Protein AF-A1TX64-F1 (afdb_monomer)

Organism: Marinobacter nauticus (strain ATCC 700491 / DSM 11845 / VT8) (NCBI:txid351348)

Structure (mmCIF, N/CA/C/O backbone):
data_AF-A1TX64-F1
#
_entry.id   AF-A1TX64-F1
#
loop_
_atom_site.group_PDB
_atom_site.id
_atom_site.type_symbol
_atom_site.label_atom_id
_atom_site.label_alt_id
_atom_site.labe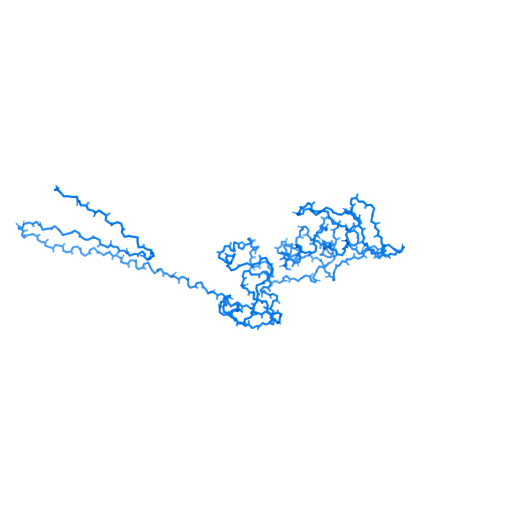l_comp_id
_atom_site.label_asym_id
_atom_site.label_entity_id
_atom_site.label_seq_id
_atom_site.pdbx_PDB_ins_code
_atom_site.Cartn_x
_atom_site.Cartn_y
_atom_site.Cartn_z
_atom_site.occupancy
_atom_site.B_iso_or_equiv
_atom_site.auth_seq_id
_atom_site.auth_comp_id
_atom_site.auth_asym_id
_atom_site.auth_atom_id
_atom_site.pdbx_PDB_model_num
ATOM 1 N N . MET A 1 1 ? -62.484 4.804 -53.344 1.00 35.59 1 MET A N 1
ATOM 2 C CA . MET A 1 1 ? -61.958 4.565 -54.694 1.00 35.59 1 MET A CA 1
ATOM 3 C C . MET A 1 1 ? -60.598 5.234 -54.820 1.00 35.59 1 MET A C 1
ATOM 5 O O . MET A 1 1 ? -60.540 6.391 -55.196 1.00 35.59 1 MET A O 1
ATOM 9 N N . ASP A 1 2 ? -59.461 4.670 -54.448 1.00 41.44 2 ASP A N 1
ATOM 10 C CA . ASP A 1 2 ? -59.107 3.552 -53.577 1.00 41.44 2 ASP A CA 1
ATOM 11 C C . ASP A 1 2 ? -57.721 3.899 -53.022 1.00 41.44 2 ASP A C 1
ATOM 13 O O . ASP A 1 2 ? -56.903 4.511 -53.712 1.00 41.44 2 ASP A O 1
ATOM 17 N N . GLY A 1 3 ? -57.512 3.617 -51.737 1.00 38.75 3 GLY A N 1
ATOM 18 C CA . GLY A 1 3 ? -56.278 3.938 -51.029 1.00 38.75 3 GLY A CA 1
ATOM 19 C C . GLY A 1 3 ? -55.150 2.996 -51.433 1.00 38.75 3 GLY A C 1
ATOM 20 O O . GLY A 1 3 ? -55.352 1.787 -51.511 1.00 38.75 3 GLY A O 1
ATOM 21 N N . TYR A 1 4 ? -53.957 3.546 -51.646 1.00 36.72 4 TYR A N 1
ATOM 22 C CA . TYR A 1 4 ? -52.743 2.759 -51.838 1.00 36.72 4 TYR A CA 1
ATOM 23 C C . TYR A 1 4 ? -51.938 2.747 -50.533 1.00 36.72 4 TYR A C 1
ATOM 25 O O . TYR A 1 4 ? -51.502 3.780 -50.027 1.00 36.72 4 TYR A O 1
ATOM 33 N N . GLU A 1 5 ? -51.810 1.550 -49.969 1.00 38.22 5 GLU A N 1
ATOM 34 C CA . GLU A 1 5 ? -51.170 1.223 -48.697 1.00 38.22 5 GLU A CA 1
ATOM 35 C C . GLU A 1 5 ? -49.643 1.122 -48.873 1.00 38.22 5 GLU A C 1
ATOM 37 O O . GLU A 1 5 ? -49.145 0.272 -49.610 1.00 38.22 5 GLU A O 1
ATOM 42 N N . LEU A 1 6 ? -48.875 1.972 -48.183 1.00 40.97 6 LEU A N 1
ATOM 43 C CA . LEU A 1 6 ? -47.417 1.841 -48.094 1.00 40.97 6 LEU A CA 1
ATOM 44 C C . LEU A 1 6 ? -47.058 0.941 -46.902 1.00 40.97 6 LEU A C 1
ATOM 46 O O . LEU A 1 6 ? -47.004 1.398 -45.759 1.00 40.97 6 LEU A O 1
ATOM 50 N N . ARG A 1 7 ? -46.770 -0.341 -47.153 1.00 40.84 7 ARG A N 1
ATOM 51 C CA . ARG A 1 7 ? -46.150 -1.223 -46.149 1.00 40.84 7 ARG A CA 1
ATOM 52 C C . ARG A 1 7 ? -44.661 -0.901 -46.005 1.00 40.84 7 ARG A C 1
ATOM 54 O O . ARG A 1 7 ? -43.881 -1.142 -46.922 1.00 40.84 7 ARG A O 1
ATOM 61 N N . LYS A 1 8 ? -44.239 -0.447 -44.820 1.00 37.91 8 LYS A N 1
ATOM 62 C CA . LYS A 1 8 ? -42.830 -0.517 -44.398 1.00 37.91 8 LYS A CA 1
ATOM 63 C C . LYS A 1 8 ? -42.498 -1.961 -44.030 1.00 37.91 8 LYS A C 1
ATOM 65 O O . LYS A 1 8 ? -43.033 -2.481 -43.053 1.00 37.91 8 LYS A O 1
ATOM 70 N N . ARG A 1 9 ? -41.589 -2.594 -44.773 1.00 39.97 9 ARG A N 1
ATOM 71 C CA . ARG A 1 9 ? -40.904 -3.804 -44.308 1.00 39.97 9 ARG A CA 1
ATOM 72 C C . ARG A 1 9 ? -39.646 -3.368 -43.560 1.00 39.97 9 ARG A C 1
ATOM 74 O O . ARG A 1 9 ? -38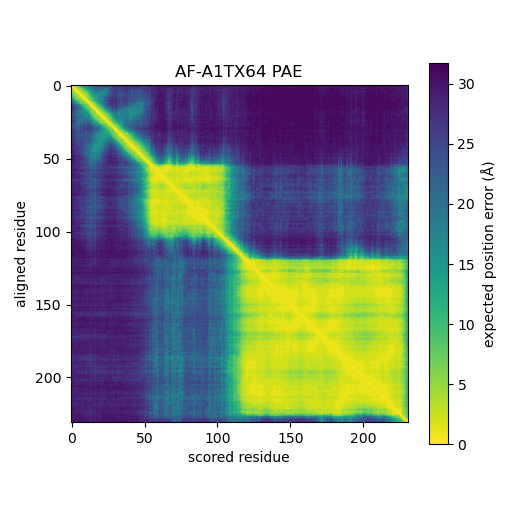.777 -2.713 -44.122 1.00 39.97 9 ARG A O 1
ATOM 81 N N . SER A 1 10 ? -39.619 -3.669 -42.268 1.00 39.03 10 SER A N 1
ATOM 82 C CA . SER A 1 10 ? -38.421 -3.625 -41.435 1.00 39.03 10 SER A CA 1
ATOM 83 C C . SER A 1 10 ? -37.529 -4.786 -41.855 1.00 39.03 10 SER A C 1
ATOM 85 O O . SER A 1 10 ? -37.902 -5.933 -41.621 1.00 39.03 10 SER A O 1
ATOM 87 N N . GLU A 1 11 ? -36.378 -4.507 -42.460 1.00 43.53 11 GLU A N 1
ATOM 88 C CA . GLU A 1 11 ? -35.336 -5.513 -42.657 1.00 43.53 11 GLU A CA 1
ATOM 89 C C . GLU A 1 11 ? -34.107 -5.128 -41.841 1.00 43.53 11 GLU A C 1
ATOM 91 O O . GLU A 1 11 ? -33.419 -4.135 -42.076 1.00 43.53 11 GLU A O 1
ATOM 96 N N . SER A 1 12 ? -33.930 -5.917 -40.789 1.00 43.84 12 SER A N 1
ATOM 97 C CA . SER A 1 12 ? -32.795 -5.952 -39.894 1.00 43.84 12 SER A CA 1
ATOM 98 C C . SER A 1 12 ? -31.617 -6.598 -40.620 1.00 43.84 12 SER A C 1
ATOM 100 O O . SER A 1 12 ? -31.716 -7.750 -41.028 1.00 43.84 12 SER A O 1
ATOM 102 N N . GLY A 1 13 ? -30.490 -5.893 -40.689 1.00 45.06 13 GLY A N 1
ATOM 103 C CA . GLY A 1 13 ? -29.185 -6.486 -40.982 1.00 45.06 13 GLY A CA 1
ATOM 104 C C . GLY A 1 13 ? -28.883 -6.745 -42.463 1.00 45.06 13 GLY A C 1
ATOM 105 O O . GLY A 1 13 ? -29.720 -7.196 -43.227 1.00 45.06 13 GLY A O 1
ATOM 106 N N . ALA A 1 14 ? -27.619 -6.503 -42.813 1.00 39.56 14 ALA A N 1
ATOM 107 C CA . ALA A 1 14 ? -26.991 -6.648 -44.129 1.00 39.56 14 ALA A CA 1
ATOM 108 C C . ALA A 1 14 ? -27.313 -5.538 -45.150 1.00 39.56 14 ALA A C 1
ATOM 110 O O . ALA A 1 14 ? -28.351 -5.485 -45.801 1.00 39.56 14 ALA A O 1
ATOM 111 N N . LEU A 1 15 ? -26.330 -4.650 -45.302 1.00 42.84 15 LEU A N 1
ATOM 112 C CA . LEU A 1 15 ? -26.251 -3.598 -46.307 1.00 42.84 15 LEU A CA 1
ATOM 113 C C . LEU A 1 15 ? -26.165 -4.237 -47.713 1.00 42.84 15 LEU A C 1
ATOM 115 O O . LEU A 1 15 ? -25.083 -4.606 -48.166 1.00 42.84 15 LEU A O 1
ATOM 119 N N . LEU A 1 16 ? -27.297 -4.407 -48.400 1.00 42.44 16 LEU A N 1
ATOM 120 C CA . LEU A 1 16 ? -27.327 -4.767 -49.821 1.00 42.44 16 LEU A CA 1
ATOM 121 C C . LEU A 1 16 ? -27.127 -3.499 -50.663 1.00 42.44 16 LEU A C 1
ATOM 123 O O . LEU A 1 16 ? -27.920 -2.560 -50.609 1.00 42.44 16 LEU A O 1
ATOM 127 N N . CYS A 1 17 ? -26.044 -3.470 -51.439 1.00 41.62 17 CYS A N 1
ATOM 128 C CA . CYS A 1 17 ? -25.770 -2.433 -52.426 1.00 41.62 17 CYS A CA 1
ATOM 129 C C . CYS A 1 17 ? -26.752 -2.603 -53.598 1.00 41.62 17 CYS A C 1
ATOM 131 O O . CYS A 1 17 ? -26.564 -3.465 -54.453 1.00 41.62 17 CYS A O 1
ATOM 133 N N . LEU A 1 18 ? -27.840 -1.833 -53.606 1.00 47.84 18 LEU A N 1
ATOM 134 C CA . LEU A 1 18 ? -28.782 -1.787 -54.724 1.00 47.84 18 LEU A CA 1
ATOM 135 C C . LEU A 1 18 ? -28.200 -0.893 -55.828 1.00 47.84 18 LEU A C 1
ATOM 137 O O . LEU A 1 18 ? -28.175 0.329 -55.689 1.00 47.84 18 LEU A O 1
ATOM 141 N N . THR A 1 19 ? -27.737 -1.483 -56.930 1.00 42.38 19 THR A N 1
ATOM 142 C CA . THR A 1 19 ? -27.455 -0.740 -58.164 1.00 42.38 19 THR A CA 1
ATOM 143 C C . THR A 1 19 ? -28.748 -0.547 -58.951 1.00 42.38 19 THR A C 1
ATOM 145 O O . THR A 1 19 ? -29.283 -1.469 -59.563 1.00 42.38 19 THR A O 1
ATOM 148 N N . THR A 1 20 ? -29.264 0.678 -58.940 1.00 46.69 20 THR A N 1
ATOM 149 C CA . THR A 1 20 ? -30.353 1.107 -59.825 1.00 46.69 20 THR A CA 1
ATOM 150 C C . THR A 1 20 ? -29.763 1.471 -61.190 1.00 46.69 20 THR A C 1
ATOM 152 O O . THR A 1 20 ? -28.908 2.351 -61.262 1.00 46.69 20 THR A O 1
ATOM 155 N N . TYR A 1 21 ? -30.222 0.846 -62.277 1.00 46.25 21 TYR A N 1
ATOM 156 C CA . TYR A 1 21 ? -29.879 1.251 -63.647 1.00 46.25 21 TYR A CA 1
ATOM 157 C C . TYR A 1 21 ? -31.095 1.901 -64.315 1.00 46.25 21 TYR A C 1
ATOM 159 O O . TYR A 1 21 ? -32.203 1.375 -64.230 1.00 46.25 21 TYR A O 1
ATOM 167 N N . TYR A 1 22 ? -30.884 3.031 -64.992 1.00 42.69 22 TYR A N 1
ATOM 168 C CA . TYR A 1 22 ? -31.863 3.635 -65.899 1.00 42.69 22 TYR A CA 1
ATOM 169 C C . TYR A 1 22 ? -31.500 3.267 -67.341 1.00 42.69 22 TYR A C 1
ATOM 171 O O . TYR A 1 22 ? -30.359 3.459 -67.759 1.00 42.69 22 TYR A O 1
ATOM 179 N N . VAL A 1 23 ? -32.472 2.762 -68.102 1.00 41.47 23 VAL A N 1
ATOM 180 C CA . VAL A 1 23 ? -32.375 2.579 -69.557 1.00 41.47 23 VAL A CA 1
ATOM 181 C C . VAL A 1 23 ? -33.121 3.737 -70.213 1.00 41.47 23 VAL A C 1
ATOM 183 O O . VAL A 1 23 ? -34.292 3.957 -69.912 1.00 41.47 23 VAL A O 1
ATOM 186 N N . ALA A 1 24 ? -32.453 4.478 -71.095 1.00 38.78 24 ALA A N 1
ATOM 187 C CA . ALA A 1 24 ? -33.095 5.455 -71.967 1.00 38.78 24 ALA A CA 1
ATOM 188 C C . ALA A 1 24 ? -32.880 5.030 -73.425 1.00 38.78 24 ALA A C 1
ATOM 190 O O . ALA A 1 24 ? -31.753 5.038 -73.917 1.00 38.78 24 ALA A O 1
ATOM 191 N N . GLU A 1 25 ? -33.961 4.653 -74.109 1.00 43.56 25 GLU A N 1
ATOM 192 C CA . GLU A 1 25 ? -33.993 4.520 -75.566 1.00 43.56 25 GLU A CA 1
ATOM 193 C C . GLU A 1 25 ? -34.264 5.892 -76.187 1.00 43.56 25 GLU A C 1
ATOM 195 O O . GLU A 1 25 ? -35.250 6.544 -75.842 1.00 43.56 25 GLU A O 1
ATOM 200 N N . LEU A 1 26 ? -33.423 6.323 -77.132 1.00 39.91 26 LEU A N 1
ATOM 201 C CA . LEU A 1 26 ? -33.758 7.419 -78.037 1.00 39.91 26 LEU A CA 1
ATOM 202 C C . LEU A 1 26 ? -33.437 7.050 -79.488 1.00 39.91 26 LEU A C 1
ATOM 204 O O . LEU A 1 26 ? -32.361 6.564 -79.829 1.00 39.91 26 LEU A O 1
ATOM 208 N N . ASN A 1 27 ? -34.450 7.291 -80.312 1.00 45.44 27 ASN A N 1
ATOM 209 C CA . ASN A 1 27 ? -34.613 6.926 -81.709 1.00 45.44 27 ASN A CA 1
ATOM 210 C C . ASN A 1 27 ? -33.461 7.343 -82.638 1.00 45.44 27 ASN A C 1
ATOM 212 O O . ASN A 1 27 ? -33.167 8.524 -82.801 1.00 45.44 27 ASN A O 1
ATOM 216 N N . GLY A 1 28 ? -32.933 6.352 -83.359 1.00 52.34 28 GLY A N 1
ATOM 217 C CA . GLY A 1 28 ? -32.703 6.427 -84.803 1.00 52.34 28 GLY A CA 1
ATOM 218 C C . GLY A 1 28 ? -31.826 7.557 -85.345 1.00 52.34 28 GLY A C 1
ATOM 219 O O . GLY A 1 28 ? -32.331 8.452 -86.010 1.00 52.34 28 GLY A O 1
ATOM 220 N N . SER A 1 29 ? -30.502 7.442 -85.215 1.00 41.34 29 SER A N 1
ATOM 221 C CA . SER A 1 29 ? -29.576 7.818 -86.297 1.00 41.34 29 SER A CA 1
ATOM 222 C C . SER A 1 29 ? -28.171 7.287 -86.009 1.00 41.34 29 SER A C 1
ATOM 224 O O . SER A 1 29 ? -27.543 7.657 -85.019 1.00 41.34 29 SER A O 1
ATOM 226 N N . MET A 1 30 ? -27.684 6.396 -86.874 1.00 52.22 30 MET A N 1
ATOM 227 C CA . MET A 1 30 ? -26.350 5.795 -86.805 1.00 52.22 30 MET A CA 1
ATOM 228 C C . MET A 1 30 ? -25.261 6.857 -86.923 1.00 52.22 30 MET A C 1
ATOM 230 O O . MET A 1 30 ? -24.962 7.304 -88.029 1.00 52.22 30 MET A O 1
ATOM 234 N N . LYS A 1 31 ? -24.608 7.203 -85.813 1.00 45.62 31 LYS A N 1
ATOM 235 C CA . LYS A 1 31 ? -23.275 7.813 -85.834 1.00 45.62 31 LYS A CA 1
ATOM 236 C C . LYS A 1 31 ? -22.464 7.245 -84.678 1.00 45.62 31 LYS A C 1
ATOM 238 O O . LYS A 1 31 ? -22.727 7.562 -83.530 1.00 45.62 31 LYS A O 1
ATOM 243 N N . HIS A 1 32 ? -21.526 6.370 -85.042 1.00 43.44 32 HIS A N 1
ATOM 244 C CA . HIS A 1 32 ? -20.407 5.867 -84.245 1.00 43.44 32 HIS A CA 1
ATOM 245 C C . HIS A 1 32 ? -20.737 5.553 -82.778 1.00 43.44 32 HIS A C 1
ATOM 247 O O . HIS A 1 32 ? -20.627 6.408 -81.905 1.00 43.44 32 HIS A O 1
ATOM 253 N N . VAL A 1 33 ? -21.056 4.284 -82.497 1.00 46.47 33 VAL A N 1
ATOM 254 C CA . VAL A 1 33 ? -21.005 3.746 -81.133 1.00 46.47 33 VAL A CA 1
ATOM 255 C C . VAL A 1 33 ? -19.539 3.750 -80.696 1.00 46.47 33 VAL A C 1
ATOM 257 O O . VAL A 1 33 ? -18.814 2.773 -80.863 1.00 46.47 33 VAL A O 1
ATOM 260 N N . VAL A 1 34 ? -19.070 4.880 -80.176 1.00 46.91 34 VAL A N 1
ATOM 261 C CA . VAL A 1 34 ? -17.848 4.909 -79.384 1.00 46.91 34 VAL A CA 1
ATOM 262 C C . VAL A 1 34 ? -18.246 4.319 -78.043 1.00 46.91 34 VAL A C 1
ATOM 264 O O . VAL A 1 34 ? -18.754 5.017 -77.168 1.00 46.91 34 VAL A O 1
ATOM 267 N N . VAL A 1 35 ? -18.089 3.000 -77.910 1.00 47.66 35 VAL A N 1
ATOM 268 C CA . VAL A 1 35 ? -18.122 2.336 -76.609 1.00 47.66 35 VAL A CA 1
ATOM 269 C C . VAL A 1 35 ? -16.930 2.893 -75.837 1.00 47.66 35 VAL A C 1
ATOM 271 O O . VAL A 1 35 ? -15.822 2.367 -75.913 1.00 47.66 35 VAL A O 1
ATOM 274 N N . TYR A 1 36 ? -17.127 4.011 -75.138 1.00 45.03 36 TYR A N 1
ATOM 275 C CA . TYR A 1 36 ? -16.214 4.426 -74.089 1.00 45.03 36 TYR A CA 1
ATOM 276 C C . TYR A 1 36 ? -16.324 3.354 -73.017 1.00 45.03 36 TYR A C 1
ATOM 278 O O . TYR A 1 36 ? -17.231 3.361 -72.185 1.00 45.03 36 TYR A O 1
ATOM 286 N N . PHE A 1 37 ? -15.413 2.387 -73.091 1.00 46.94 37 PHE A N 1
ATOM 287 C CA . PHE A 1 37 ? -15.101 1.491 -71.999 1.00 46.94 37 PHE A CA 1
ATOM 288 C C . PHE A 1 37 ? -14.548 2.393 -70.895 1.00 46.94 37 PHE A C 1
ATOM 290 O O . PHE A 1 37 ? -13.342 2.619 -70.796 1.00 46.94 37 PHE A O 1
ATOM 297 N N . HIS A 1 38 ? -15.443 3.033 -70.138 1.00 41.78 38 HIS A N 1
ATOM 298 C CA . HIS A 1 38 ? -15.067 3.686 -68.905 1.00 41.78 38 HIS A CA 1
ATOM 299 C C . HIS A 1 38 ? -14.441 2.584 -68.075 1.00 41.78 38 HIS A C 1
ATOM 301 O O . HIS A 1 38 ? -15.118 1.667 -67.615 1.00 41.78 38 HIS A O 1
ATOM 307 N N . LEU A 1 39 ? -13.119 2.657 -67.970 1.00 48.09 39 LEU A N 1
ATOM 308 C CA . LEU A 1 39 ? -12.314 1.911 -67.035 1.00 48.09 39 LEU A CA 1
ATOM 309 C C . LEU A 1 39 ? -12.776 2.344 -65.640 1.00 48.09 39 LEU A C 1
ATOM 311 O O . LEU A 1 39 ? -12.132 3.148 -64.973 1.00 48.09 39 LEU A O 1
ATOM 315 N N . THR A 1 40 ? -13.944 1.871 -65.206 1.00 53.31 40 THR A N 1
ATOM 316 C CA . THR A 1 40 ? -14.285 1.849 -63.798 1.00 53.31 40 THR A CA 1
ATOM 317 C C . THR A 1 40 ? -13.316 0.846 -63.222 1.00 53.31 40 THR A C 1
ATOM 319 O O . THR A 1 40 ? -13.522 -0.365 -63.309 1.00 53.31 40 THR A O 1
ATOM 322 N N . VAL A 1 41 ? -12.197 1.365 -62.727 1.00 52.59 41 VAL A N 1
ATOM 323 C CA . VAL A 1 41 ? -11.347 0.662 -61.786 1.00 52.59 41 VAL A CA 1
ATOM 324 C C . VAL A 1 41 ? -12.300 0.211 -60.686 1.00 52.59 41 VAL A C 1
ATOM 326 O O . VAL A 1 41 ? -12.709 1.005 -59.840 1.00 52.59 41 VAL A O 1
ATOM 329 N N . PHE A 1 42 ? -12.734 -1.048 -60.758 1.00 50.22 42 PHE A N 1
ATOM 330 C CA . PHE A 1 42 ? -13.301 -1.760 -59.630 1.00 50.22 42 PHE A CA 1
ATOM 331 C C . PHE A 1 42 ? -12.155 -1.805 -58.626 1.00 50.22 42 PHE A C 1
ATOM 333 O O . PHE A 1 42 ? -11.354 -2.738 -58.604 1.00 50.22 42 PHE A O 1
ATOM 340 N N . VAL A 1 43 ? -12.015 -0.744 -57.831 1.00 55.94 43 VAL A N 1
ATOM 341 C CA . VAL A 1 43 ? -11.324 -0.848 -56.560 1.00 55.94 43 VAL A CA 1
ATOM 342 C C . VAL A 1 43 ? -12.227 -1.783 -55.782 1.00 55.94 43 VAL A C 1
ATOM 344 O O . VAL A 1 43 ? -13.218 -1.362 -55.190 1.00 55.94 43 VAL A O 1
ATOM 347 N N . ALA A 1 44 ? -11.944 -3.081 -55.889 1.00 54.31 44 ALA A N 1
ATOM 348 C CA . ALA A 1 44 ? -12.387 -4.048 -54.918 1.00 54.31 44 ALA A CA 1
ATOM 349 C C . ALA A 1 44 ? -11.827 -3.527 -53.599 1.00 54.31 44 ALA A C 1
ATOM 351 O O . ALA A 1 44 ? -10.666 -3.756 -53.260 1.00 54.31 44 ALA A O 1
ATOM 352 N N . PHE A 1 45 ? -12.628 -2.718 -52.909 1.00 52.66 45 PHE A N 1
ATOM 353 C CA . PHE A 1 45 ? -12.409 -2.404 -51.521 1.00 52.66 45 PHE A CA 1
ATOM 354 C C . PHE A 1 45 ? -12.619 -3.748 -50.841 1.00 52.66 45 PHE A C 1
ATOM 356 O O . PHE A 1 45 ? -13.739 -4.148 -50.531 1.00 52.66 45 PHE A O 1
ATOM 363 N N . LEU A 1 46 ? -11.531 -4.518 -50.770 1.00 51.34 46 LEU A N 1
ATOM 364 C CA . LEU A 1 46 ? -11.402 -5.657 -49.894 1.00 51.34 46 LEU A CA 1
ATOM 365 C C . LEU A 1 46 ? -11.703 -5.086 -48.518 1.00 51.34 46 LEU A C 1
ATOM 367 O O . LEU A 1 46 ? -10.836 -4.524 -47.851 1.00 51.34 46 LEU A O 1
ATOM 371 N N . CYS A 1 47 ? -12.967 -5.187 -48.117 1.00 49.16 47 CYS A N 1
ATOM 372 C CA . CYS A 1 47 ? -13.334 -5.224 -46.726 1.00 49.16 47 CYS A CA 1
ATOM 373 C C . CYS A 1 47 ? -12.590 -6.435 -46.177 1.00 49.16 47 CYS A C 1
ATOM 375 O O . CYS A 1 47 ? -13.093 -7.556 -46.197 1.00 49.16 47 CYS A O 1
ATOM 377 N N . VAL A 1 48 ? -11.344 -6.221 -45.757 1.00 50.84 48 VAL A N 1
ATOM 378 C CA . VAL A 1 48 ? -10.666 -7.115 -44.838 1.00 50.84 48 VAL A CA 1
ATOM 379 C C . VAL A 1 48 ? -11.483 -6.986 -43.565 1.00 50.84 48 VAL A C 1
ATOM 381 O O . VAL A 1 48 ? -11.245 -6.118 -42.729 1.00 50.84 48 VAL A O 1
ATOM 384 N N . SER A 1 49 ? -12.541 -7.788 -43.477 1.00 56.94 49 SER A N 1
ATOM 385 C CA . SER A 1 49 ? -13.226 -8.066 -42.233 1.00 56.94 49 SER A CA 1
ATOM 386 C C . SER A 1 49 ? -12.166 -8.692 -41.343 1.00 56.94 49 SER A C 1
ATOM 388 O O . SER A 1 49 ? -11.872 -9.879 -41.458 1.00 56.94 49 SER A O 1
ATOM 390 N N . GLY A 1 50 ? -11.506 -7.864 -40.533 1.00 49.72 50 GLY A N 1
ATOM 391 C CA . GLY A 1 50 ? -10.597 -8.348 -39.514 1.00 49.72 50 GLY A CA 1
ATOM 392 C C . GLY A 1 50 ? -11.392 -9.302 -38.640 1.00 49.72 50 GLY A C 1
ATOM 393 O O . GLY A 1 50 ? -12.316 -8.883 -37.944 1.00 49.72 50 GLY A O 1
ATOM 394 N N . THR A 1 51 ? -11.084 -10.591 -38.722 1.00 47.91 51 THR A N 1
ATOM 395 C CA . THR A 1 51 ? -11.606 -11.578 -37.790 1.00 47.91 51 THR A CA 1
ATOM 396 C C . THR A 1 51 ? -11.054 -11.205 -36.422 1.00 47.91 51 THR A C 1
ATOM 398 O O . THR A 1 51 ? -9.887 -11.465 -36.129 1.00 47.91 51 THR A O 1
ATOM 401 N N . ALA A 1 52 ? -11.861 -10.529 -35.603 1.00 53.47 52 ALA A N 1
ATOM 402 C CA . ALA A 1 52 ? -11.555 -10.367 -34.195 1.00 53.47 52 ALA A CA 1
ATOM 403 C C . ALA A 1 52 ? -11.532 -11.776 -33.599 1.00 53.47 52 ALA A C 1
ATOM 405 O O . ALA A 1 52 ? -12.568 -12.428 -33.489 1.00 53.47 52 ALA A O 1
ATOM 406 N N . THR A 1 53 ? -10.340 -12.285 -33.296 1.00 52.72 53 THR A N 1
ATOM 407 C CA . THR A 1 53 ? -10.196 -13.562 -32.605 1.00 52.72 53 THR A CA 1
ATOM 408 C C . THR A 1 53 ? -10.820 -13.394 -31.225 1.00 52.72 53 THR A C 1
ATOM 410 O O . THR A 1 53 ? -10.243 -12.713 -30.375 1.00 52.72 53 THR A O 1
ATOM 413 N N . ALA A 1 54 ? -12.009 -13.958 -31.010 1.00 61.75 54 ALA A N 1
ATOM 414 C CA . ALA A 1 54 ? -12.562 -14.102 -29.672 1.00 61.75 54 ALA A CA 1
ATOM 415 C C . ALA A 1 54 ? -11.567 -14.957 -28.880 1.00 61.75 54 ALA A C 1
ATOM 417 O O . ALA A 1 54 ? -11.321 -16.112 -29.223 1.00 61.75 54 ALA A O 1
ATOM 418 N N . GLY A 1 55 ? -10.868 -14.353 -27.921 1.00 73.81 55 GLY A N 1
ATOM 419 C CA . GLY A 1 55 ? -9.854 -15.081 -27.177 1.00 73.81 55 GLY A CA 1
ATOM 420 C C . GLY A 1 55 ? -10.468 -16.126 -26.256 1.00 73.81 55 GLY A C 1
ATOM 421 O O . GLY A 1 55 ? -11.556 -15.924 -25.720 1.00 73.81 55 GLY A O 1
ATOM 422 N N . ILE A 1 56 ? -9.726 -17.215 -26.059 1.00 89.44 56 ILE A N 1
ATOM 423 C CA . ILE A 1 56 ? -10.083 -18.343 -25.191 1.00 89.44 56 ILE A CA 1
ATOM 424 C C . ILE A 1 56 ? -10.532 -17.831 -23.817 1.00 89.44 56 ILE A C 1
ATOM 426 O O . ILE A 1 56 ? -9.872 -16.986 -23.220 1.00 89.44 56 ILE A O 1
ATOM 430 N N . VAL A 1 57 ? -11.629 -18.360 -23.287 1.00 91.94 57 VAL A N 1
ATOM 43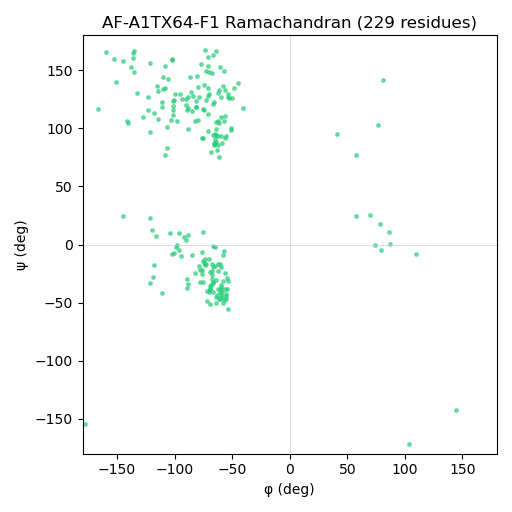1 C CA . VAL A 1 57 ? -12.062 -18.163 -21.902 1.00 91.94 57 VAL A CA 1
ATOM 432 C C . VAL A 1 57 ? -11.363 -19.188 -21.016 1.00 91.94 57 VAL A C 1
ATOM 434 O O . VAL A 1 57 ? -11.354 -20.381 -21.310 1.00 91.94 57 VAL A O 1
ATOM 437 N N . LYS A 1 58 ? -10.769 -18.737 -19.910 1.00 94.12 58 LYS A N 1
ATOM 438 C CA . LYS A 1 58 ? -10.034 -19.605 -18.981 1.00 94.12 58 LYS A CA 1
ATOM 439 C C . LYS A 1 58 ? -10.880 -19.928 -17.759 1.00 94.12 58 LYS A C 1
ATOM 441 O O . LYS A 1 58 ? -11.202 -19.022 -16.997 1.00 94.12 58 LYS A O 1
ATOM 446 N N . GLN A 1 59 ? -11.186 -21.195 -17.511 1.00 94.56 59 GLN A N 1
ATOM 447 C CA . GLN A 1 59 ? -11.808 -21.614 -16.258 1.00 94.56 59 GLN A CA 1
ATOM 448 C C . GLN A 1 59 ? -10.741 -21.964 -15.220 1.00 94.56 59 GLN A C 1
ATOM 450 O O . GLN A 1 59 ? -9.935 -22.862 -15.448 1.00 94.56 59 GLN A O 1
ATOM 455 N N . SER A 1 60 ? -10.725 -21.280 -14.078 1.00 94.44 60 SER A N 1
ATOM 456 C CA . SER A 1 60 ? -9.826 -21.622 -12.973 1.00 94.44 60 SER A CA 1
ATOM 457 C C . SER A 1 60 ? -10.174 -22.983 -12.356 1.00 94.44 60 SER A C 1
ATOM 459 O O . SER A 1 60 ? -11.300 -23.470 -12.457 1.00 94.44 60 SER A O 1
ATOM 461 N N . THR A 1 61 ? -9.244 -23.550 -11.589 1.00 92.88 61 THR A N 1
ATOM 462 C CA . THR A 1 61 ? -9.490 -24.752 -10.768 1.00 92.88 61 THR A CA 1
ATOM 463 C C . THR A 1 61 ? -10.600 -24.572 -9.724 1.00 92.88 61 THR A C 1
ATOM 465 O O . THR A 1 61 ? -11.162 -25.553 -9.251 1.00 92.88 61 THR A O 1
ATOM 468 N N . SER A 1 62 ? -10.947 -23.328 -9.376 1.00 92.19 62 SER A N 1
ATOM 469 C CA . SER A 1 62 ? -12.075 -22.981 -8.501 1.00 92.19 62 SER A CA 1
ATOM 470 C C . SER A 1 62 ? -13.407 -22.788 -9.246 1.00 92.19 62 SER A C 1
ATOM 472 O O . SER A 1 62 ? -14.385 -22.326 -8.648 1.00 92.19 62 SER A O 1
ATOM 474 N N . GLY A 1 63 ? -13.446 -23.119 -10.543 1.00 93.75 63 GLY A N 1
ATOM 475 C CA . GLY A 1 63 ? -14.635 -23.067 -11.393 1.00 93.75 63 GLY A CA 1
ATOM 476 C C . GLY A 1 63 ? -15.002 -21.665 -11.883 1.00 93.75 63 GLY A C 1
ATOM 477 O O . GLY A 1 63 ? -16.144 -21.447 -12.284 1.00 93.75 63 GLY A O 1
ATOM 478 N N . LEU A 1 64 ? -14.086 -20.692 -11.825 1.00 93.94 64 LEU A N 1
ATOM 479 C CA . LEU A 1 64 ? -14.355 -19.323 -12.275 1.00 93.94 64 LEU A CA 1
ATOM 480 C C . LEU A 1 64 ? -14.002 -19.146 -13.749 1.00 93.94 64 LEU A C 1
ATOM 482 O O . LEU A 1 64 ? -12.865 -19.389 -14.139 1.00 93.94 64 LEU A O 1
ATOM 486 N N . CYS A 1 65 ? -14.958 -18.680 -14.550 1.00 93.81 65 CYS A N 1
ATOM 487 C CA . CYS A 1 65 ? -14.761 -18.391 -15.966 1.00 93.81 65 CYS A CA 1
ATOM 488 C C . CYS A 1 65 ? -14.182 -16.984 -16.157 1.00 93.81 65 CYS A C 1
ATOM 490 O O . CYS A 1 65 ? -14.832 -15.981 -15.861 1.00 93.81 65 CYS A O 1
ATOM 492 N N . HIS A 1 66 ? -12.961 -16.907 -16.674 1.00 90.94 66 HIS A N 1
ATOM 493 C CA . HIS A 1 66 ? -12.225 -15.672 -16.915 1.00 90.94 66 HIS A CA 1
ATOM 494 C C . HIS A 1 66 ? -12.191 -15.364 -18.419 1.00 90.94 66 HIS A C 1
ATOM 496 O O . HIS A 1 66 ? -11.392 -15.967 -19.139 1.00 90.94 66 HIS A O 1
ATOM 502 N N . PRO A 1 67 ? -13.026 -14.438 -18.927 1.00 88.00 67 PRO A N 1
ATOM 503 C CA . PRO A 1 67 ? -12.854 -13.898 -20.274 1.00 88.00 67 PRO A CA 1
ATOM 504 C C . PRO A 1 67 ? -11.623 -12.982 -20.328 1.00 88.00 67 PRO A C 1
ATOM 506 O O . PRO A 1 67 ? -11.183 -12.480 -19.288 1.00 88.00 67 PRO A O 1
ATOM 509 N N . GLN A 1 68 ? -11.097 -12.704 -21.527 1.00 82.69 68 GLN A N 1
ATOM 510 C CA . GLN A 1 68 ? -9.929 -11.823 -21.714 1.00 82.69 68 GLN A CA 1
ATOM 511 C C . GLN A 1 68 ? -10.088 -10.429 -21.095 1.00 82.69 68 GLN A C 1
ATOM 513 O O . GLN A 1 68 ? -9.109 -9.811 -20.693 1.00 82.69 68 GLN A O 1
ATOM 518 N N . ALA A 1 69 ? -11.321 -9.932 -20.993 1.00 75.31 69 ALA A N 1
ATOM 519 C CA . ALA A 1 69 ? -11.615 -8.647 -20.364 1.00 75.31 69 ALA A CA 1
ATOM 520 C C . ALA A 1 69 ? -11.499 -8.666 -18.824 1.00 75.31 69 ALA A C 1
ATOM 522 O O . ALA A 1 69 ? -11.513 -7.609 -18.198 1.00 75.31 69 ALA A O 1
ATOM 523 N N . SER A 1 70 ? -11.409 -9.840 -18.189 1.00 78.56 70 SER A N 1
ATOM 524 C CA . SER A 1 70 ? -11.316 -9.937 -16.730 1.00 78.56 70 SER A CA 1
ATOM 525 C C . SER A 1 70 ? -9.889 -9.668 -16.237 1.00 78.56 70 SER A C 1
ATOM 527 O O . SER A 1 70 ? -8.931 -10.246 -16.743 1.00 78.56 70 SER A O 1
ATOM 529 N N . GLY A 1 71 ? -9.729 -8.869 -15.175 1.00 78.88 71 GLY A N 1
ATOM 530 C CA . GLY A 1 71 ? -8.412 -8.563 -14.578 1.00 78.88 71 GLY A CA 1
ATOM 531 C C . GLY A 1 71 ? -7.679 -9.767 -13.958 1.00 78.88 71 GLY A C 1
ATOM 532 O O . GLY A 1 71 ? -6.570 -9.642 -13.441 1.00 78.88 71 GLY A O 1
ATOM 533 N N . TRP A 1 72 ? -8.296 -10.949 -13.966 1.00 79.88 72 TRP A N 1
ATOM 534 C CA . TRP A 1 72 ? -7.713 -12.204 -13.483 1.00 79.88 72 TRP A CA 1
ATOM 535 C C . TRP A 1 72 ? -7.224 -13.109 -14.623 1.00 79.88 72 TRP A C 1
ATOM 537 O O . TRP A 1 72 ? -6.530 -14.084 -14.356 1.00 79.88 72 TRP A O 1
ATOM 547 N N . TYR A 1 73 ? -7.522 -12.771 -15.880 1.00 86.19 73 TYR A N 1
ATOM 548 C CA . TYR A 1 73 ? -7.243 -13.608 -17.046 1.00 86.19 73 TYR A CA 1
ATOM 549 C C . TYR A 1 73 ? -5.768 -14.026 -17.181 1.00 86.19 73 TYR A C 1
ATOM 551 O O . TYR A 1 73 ? -5.462 -15.206 -17.377 1.00 86.19 73 TYR A O 1
ATOM 559 N N . ASP A 1 74 ? -4.845 -13.075 -17.032 1.00 85.44 74 ASP A N 1
ATOM 560 C CA . ASP A 1 74 ? -3.404 -13.328 -17.172 1.00 85.44 74 ASP A CA 1
ATOM 561 C C . ASP A 1 74 ? -2.802 -14.034 -15.951 1.00 85.44 74 ASP A C 1
ATOM 563 O O . ASP A 1 74 ? -1.783 -14.712 -16.055 1.00 85.44 74 ASP A O 1
ATOM 567 N N . ARG A 1 75 ? -3.451 -13.941 -14.786 1.00 84.44 75 ARG A N 1
ATOM 568 C CA . ARG A 1 75 ? -3.005 -14.616 -13.555 1.00 84.44 75 ARG A CA 1
ATOM 569 C C . ARG A 1 75 ? -3.441 -16.071 -13.491 1.00 84.44 75 ARG A C 1
ATOM 571 O O . ARG A 1 75 ? -2.796 -16.877 -12.823 1.00 84.44 75 ARG A O 1
ATOM 578 N N . THR A 1 76 ? -4.511 -16.423 -14.194 1.00 85.94 76 THR A N 1
ATOM 579 C CA . THR A 1 76 ? -4.975 -17.804 -14.297 1.00 85.94 76 THR A CA 1
ATOM 580 C C . THR A 1 76 ? -4.065 -18.571 -15.262 1.00 85.94 76 THR A C 1
ATOM 582 O O . THR A 1 76 ? -4.257 -18.564 -16.480 1.00 85.94 76 THR A O 1
ATOM 585 N N . GLN A 1 77 ? -3.032 -19.202 -14.697 1.00 88.44 77 GLN A N 1
ATOM 586 C CA . GLN A 1 77 ? -2.039 -20.015 -15.415 1.00 88.44 77 GLN A CA 1
ATOM 587 C C . GLN A 1 77 ? -2.474 -21.483 -15.540 1.00 88.44 77 GLN A C 1
ATOM 589 O O . GLN A 1 77 ? -2.249 -22.101 -16.573 1.00 88.44 77 GLN A O 1
ATOM 594 N N . ASN A 1 78 ? -3.179 -22.006 -14.531 1.00 92.44 78 ASN A N 1
ATOM 595 C CA . ASN A 1 78 ? -3.777 -23.342 -14.551 1.00 92.44 78 ASN A CA 1
ATOM 596 C C . ASN A 1 78 ? -5.275 -23.219 -14.836 1.00 92.44 78 ASN A C 1
ATOM 598 O O . ASN A 1 78 ? -6.010 -22.678 -14.002 1.00 92.44 78 ASN A O 1
ATOM 602 N N . TYR A 1 79 ? -5.716 -23.680 -16.006 1.00 95.19 79 TYR A N 1
ATOM 603 C CA . TYR A 1 79 ? -7.100 -23.518 -16.443 1.00 95.19 79 TYR A CA 1
ATOM 604 C C . TYR A 1 79 ? -7.581 -24.600 -17.407 1.00 95.19 79 TYR A C 1
ATOM 606 O O . TYR A 1 79 ? -6.787 -25.219 -18.112 1.00 95.19 79 TYR A O 1
ATOM 614 N N . THR A 1 80 ? -8.905 -24.736 -17.482 1.00 95.44 80 THR A N 1
ATOM 615 C CA . THR A 1 80 ? -9.602 -25.410 -18.583 1.00 95.44 80 THR A CA 1
ATOM 616 C C . THR A 1 80 ? -10.011 -24.361 -19.627 1.00 95.44 80 THR A C 1
ATOM 618 O O . THR A 1 80 ? -10.638 -23.365 -19.252 1.00 95.44 80 THR A O 1
ATOM 621 N N . PRO A 1 81 ? -9.629 -24.506 -20.907 1.00 95.12 81 PRO A N 1
ATOM 622 C CA . PRO A 1 81 ? -9.982 -23.550 -21.956 1.00 95.12 81 PRO A CA 1
ATOM 623 C C . PRO A 1 81 ? -11.411 -23.764 -22.475 1.00 95.12 81 PRO A C 1
ATOM 625 O O . PRO A 1 81 ? -11.858 -24.899 -22.613 1.00 95.12 81 PRO A O 1
ATOM 628 N N . PHE A 1 82 ? -12.088 -22.670 -22.819 1.00 92.81 82 PHE A N 1
ATOM 629 C CA . PHE A 1 82 ? -13.388 -22.650 -23.493 1.00 92.81 82 PHE A CA 1
ATOM 630 C C . PHE A 1 82 ? -13.392 -21.623 -24.626 1.00 92.81 82 PHE A C 1
ATOM 632 O O . PHE A 1 82 ? -12.741 -20.584 -24.521 1.00 92.81 82 PHE A O 1
ATOM 639 N N . ASP A 1 83 ? -14.155 -21.885 -25.685 1.00 89.31 83 ASP A N 1
ATOM 640 C CA . ASP A 1 83 ? -14.234 -20.986 -26.845 1.00 89.31 83 ASP A CA 1
ATOM 641 C C . ASP A 1 83 ? -15.072 -19.733 -26.560 1.00 89.31 83 ASP A C 1
ATOM 643 O O . ASP A 1 83 ? -14.789 -18.655 -27.081 1.00 89.31 83 ASP A O 1
ATOM 647 N N . THR A 1 84 ? -16.091 -19.856 -25.704 1.00 88.25 84 THR A N 1
ATOM 648 C CA . THR A 1 84 ? -16.953 -18.740 -25.303 1.00 88.25 84 THR A CA 1
ATOM 649 C C . THR A 1 84 ? -17.224 -18.749 -23.805 1.00 88.25 84 THR A C 1
ATOM 651 O O . THR A 1 84 ? -16.980 -19.734 -23.099 1.00 88.25 84 THR A O 1
ATOM 654 N N . ILE A 1 85 ? -17.728 -17.620 -23.299 1.00 88.44 85 ILE A N 1
ATOM 655 C CA . ILE A 1 85 ? -18.074 -17.511 -21.885 1.00 88.44 85 ILE A CA 1
ATOM 656 C C . ILE A 1 85 ? -19.284 -18.386 -21.560 1.00 88.44 85 ILE A C 1
ATOM 658 O O . ILE A 1 85 ? -19.303 -19.023 -20.514 1.00 88.44 85 ILE A O 1
ATOM 662 N N . GLU A 1 86 ? -20.231 -18.491 -22.490 1.00 89.56 86 GLU A N 1
ATOM 663 C CA . GLU A 1 86 ? -21.421 -19.333 -22.394 1.00 89.56 86 GLU A CA 1
ATOM 664 C C . GLU A 1 86 ? -21.034 -20.808 -22.265 1.00 89.56 86 GLU A C 1
ATOM 666 O O . GLU A 1 86 ? -21.474 -21.464 -21.328 1.00 89.56 86 GLU A O 1
ATOM 671 N N . ALA A 1 87 ? -20.113 -21.298 -23.103 1.00 89.88 87 ALA A N 1
ATOM 672 C CA . ALA A 1 87 ? -19.643 -22.683 -23.038 1.00 89.88 87 ALA A CA 1
ATOM 673 C C . ALA A 1 87 ? -19.004 -23.027 -21.678 1.00 89.88 87 ALA A C 1
ATOM 675 O O . ALA A 1 87 ? -19.178 -24.129 -21.160 1.00 89.88 87 ALA A O 1
ATOM 676 N N . CYS A 1 88 ? -18.291 -22.073 -21.073 1.00 94.38 88 CYS A N 1
ATOM 677 C CA . CYS A 1 88 ? -17.715 -22.246 -19.740 1.00 94.38 88 CYS A CA 1
ATOM 678 C C . CYS A 1 88 ? -18.786 -22.298 -18.638 1.00 94.38 88 CYS A C 1
ATOM 680 O O . CYS A 1 88 ? -18.661 -23.068 -17.683 1.00 94.38 88 CYS A O 1
ATOM 682 N N . LEU A 1 89 ? -19.839 -21.485 -18.759 1.00 93.31 89 LEU A N 1
ATOM 683 C CA . LEU A 1 89 ? -20.956 -21.476 -17.813 1.00 93.31 89 LEU A CA 1
ATOM 684 C C . LEU A 1 89 ? -21.797 -22.754 -17.924 1.00 93.31 89 LEU A C 1
ATOM 686 O O . LEU A 1 89 ? -22.139 -23.341 -16.899 1.00 93.31 89 LEU A O 1
ATOM 690 N N . ASP A 1 90 ? -22.040 -23.237 -19.142 1.00 94.31 90 ASP A N 1
ATOM 691 C CA . ASP A 1 90 ? -22.755 -24.494 -19.396 1.00 94.31 90 ASP A CA 1
ATOM 692 C C . ASP A 1 90 ? -21.989 -25.712 -18.858 1.00 94.31 90 ASP A C 1
ATOM 694 O O . ASP A 1 90 ? -22.587 -26.675 -18.379 1.00 94.31 90 ASP A O 1
ATOM 698 N N . ALA A 1 91 ? -20.654 -25.643 -18.839 1.00 93.62 91 ALA A N 1
ATOM 699 C CA . ALA A 1 91 ? -19.792 -26.634 -18.196 1.00 93.62 91 ALA A CA 1
ATOM 700 C C . ALA A 1 91 ? -19.758 -26.533 -16.653 1.00 93.62 91 ALA A C 1
ATOM 702 O O . ALA A 1 91 ? -18.922 -27.166 -16.004 1.00 93.62 91 ALA A O 1
ATOM 703 N N . GLY A 1 92 ? -20.645 -25.737 -16.046 1.00 92.75 92 GLY A N 1
ATOM 704 C CA . GLY A 1 92 ? -20.765 -25.571 -14.596 1.00 92.75 92 GLY A CA 1
ATOM 705 C C . GLY A 1 92 ? -19.832 -24.517 -13.999 1.00 92.75 92 GLY A C 1
ATOM 706 O O . GLY A 1 92 ? -19.684 -24.436 -12.777 1.00 92.75 92 GLY A O 1
ATOM 707 N N . GLY A 1 93 ? -19.179 -23.708 -14.835 1.00 93.75 93 GLY A N 1
ATOM 708 C CA . GLY A 1 93 ? -18.410 -22.561 -14.382 1.00 93.75 93 GLY A CA 1
ATOM 709 C C . GLY A 1 93 ? -19.291 -21.400 -13.919 1.00 93.75 93 GLY A C 1
ATOM 710 O O . GLY A 1 93 ? -20.496 -21.355 -14.148 1.00 93.75 93 GLY A O 1
ATOM 711 N N . ARG A 1 94 ? -18.681 -20.419 -13.251 1.00 93.94 94 ARG A N 1
ATOM 712 C CA . ARG A 1 94 ? -19.373 -19.201 -12.802 1.00 93.94 94 ARG A CA 1
ATOM 713 C C . ARG A 1 94 ? -18.532 -17.956 -13.036 1.00 93.94 94 ARG A C 1
ATOM 715 O O . ARG A 1 94 ? -17.303 -18.013 -13.016 1.00 93.94 94 ARG A O 1
ATOM 722 N N . LEU A 1 95 ? -19.186 -16.814 -13.217 1.00 90.88 95 LEU A N 1
ATOM 723 C CA . LEU A 1 95 ? -18.491 -15.538 -13.378 1.00 90.88 95 LEU A CA 1
ATOM 724 C C . LEU A 1 95 ? -17.887 -15.035 -12.052 1.00 90.88 95 LEU A C 1
ATOM 726 O O . LEU A 1 95 ? -18.446 -15.287 -10.976 1.00 90.88 95 LEU A O 1
ATOM 730 N N . PRO A 1 96 ? -16.765 -14.290 -12.105 1.00 86.50 96 PRO A N 1
ATOM 731 C CA . PRO A 1 96 ? -16.273 -13.521 -10.969 1.00 86.50 96 PRO A CA 1
ATOM 732 C C . PRO A 1 96 ? -17.328 -12.532 -10.461 1.00 86.50 96 PRO A C 1
ATOM 734 O O . PRO A 1 96 ? -18.127 -11.997 -11.233 1.00 86.50 96 PRO A O 1
ATOM 737 N N . LYS A 1 97 ? -17.314 -12.249 -9.153 1.00 82.62 97 LYS A N 1
ATOM 738 C CA . LYS A 1 97 ? -18.220 -11.255 -8.558 1.00 82.62 97 LYS A CA 1
ATOM 739 C C . LYS A 1 97 ? -18.052 -9.900 -9.258 1.00 82.62 97 LYS A C 1
ATOM 741 O O . LYS A 1 97 ? -16.928 -9.440 -9.426 1.00 82.62 97 LYS A O 1
ATOM 746 N N . GLY A 1 98 ? -19.170 -9.273 -9.624 1.00 73.25 98 GLY A N 1
ATOM 747 C CA . GLY A 1 98 ? -19.191 -7.959 -10.277 1.00 73.25 98 GLY A CA 1
ATOM 748 C C . GLY A 1 98 ? -19.074 -7.984 -11.805 1.00 73.25 98 GLY A C 1
ATOM 749 O O . GLY A 1 98 ? -19.114 -6.921 -12.413 1.00 73.25 98 GLY A O 1
ATOM 750 N N . ILE A 1 99 ? -18.971 -9.162 -12.436 1.00 77.75 99 ILE A N 1
ATOM 751 C CA . ILE A 1 99 ? -19.002 -9.313 -13.898 1.00 77.75 99 ILE A CA 1
ATOM 752 C C . ILE A 1 99 ? -20.307 -10.005 -14.304 1.00 77.75 99 ILE A C 1
ATOM 754 O O . ILE A 1 99 ? -20.680 -11.025 -13.726 1.00 77.75 99 ILE A O 1
ATOM 758 N N . SER A 1 100 ? -20.983 -9.468 -15.322 1.00 80.56 100 SER A N 1
ATOM 759 C CA . SER A 1 100 ? -22.135 -10.101 -15.973 1.00 80.56 100 SER A CA 1
ATOM 760 C C . SER A 1 100 ? -21.863 -10.300 -17.464 1.00 80.56 100 SER A C 1
ATOM 762 O O . SER A 1 100 ? -21.066 -9.561 -18.041 1.00 80.56 100 SER A O 1
ATOM 764 N N . ILE A 1 101 ? -22.542 -11.262 -18.095 1.00 73.75 101 ILE A N 1
ATOM 765 C CA . ILE A 1 101 ? -22.457 -11.498 -19.547 1.00 73.75 101 ILE A CA 1
ATOM 766 C C . ILE A 1 101 ? -22.772 -10.231 -20.360 1.00 73.75 101 ILE A C 1
ATOM 768 O O . ILE A 1 101 ? -22.064 -9.914 -21.309 1.00 73.75 101 ILE A O 1
ATOM 772 N N . ASN A 1 102 ? -23.743 -9.430 -19.910 1.00 70.50 102 ASN A N 1
ATOM 773 C CA . ASN A 1 102 ? -24.123 -8.174 -20.560 1.00 70.50 102 ASN A CA 1
ATOM 774 C C . ASN A 1 102 ? -23.015 -7.114 -20.449 1.00 70.50 102 ASN A C 1
ATOM 776 O O . ASN A 1 102 ? -22.840 -6.299 -21.347 1.00 70.50 102 ASN A O 1
ATOM 780 N N . SER A 1 103 ? -22.219 -7.156 -19.377 1.00 66.12 103 SER A N 1
ATOM 781 C CA . SER A 1 103 ? -21.090 -6.244 -19.161 1.00 66.12 103 SER A CA 1
ATOM 782 C C . SER A 1 103 ? -19.866 -6.578 -20.025 1.00 66.12 103 SER A C 1
ATOM 784 O O . SER A 1 103 ? -18.966 -5.750 -20.141 1.00 66.12 103 SER A O 1
ATOM 786 N N . LEU A 1 104 ? -19.806 -7.767 -20.638 1.00 65.00 104 LEU A N 1
ATOM 787 C CA . LEU A 1 104 ? -18.685 -8.179 -21.494 1.00 65.00 104 LEU A CA 1
ATOM 788 C C . LEU A 1 104 ? -18.746 -7.554 -22.897 1.00 65.00 104 LEU A C 1
ATOM 790 O O . LEU A 1 104 ? -17.703 -7.415 -23.531 1.00 65.00 104 LEU A O 1
ATOM 794 N N . GLY A 1 105 ? -19.929 -7.116 -23.348 1.00 51.16 105 GLY A N 1
ATOM 795 C CA . GLY A 1 105 ? -20.104 -6.369 -24.602 1.00 51.16 105 GLY A CA 1
ATOM 796 C C . GLY A 1 105 ? -19.732 -4.883 -24.508 1.00 51.16 105 GLY A C 1
ATOM 797 O O . GLY A 1 105 ? -19.463 -4.251 -25.526 1.00 51.16 105 GLY A O 1
ATOM 798 N N . GLU A 1 106 ? -19.666 -4.332 -23.292 1.00 45.41 106 GLU A N 1
ATOM 799 C CA . GLU A 1 106 ? -19.421 -2.905 -23.024 1.00 45.41 106 GLU A CA 1
ATOM 800 C C . GLU A 1 106 ? -18.150 -2.650 -22.204 1.00 45.41 106 GLU A C 1
ATOM 802 O O . GLU A 1 106 ? -17.925 -1.536 -21.725 1.00 45.41 106 GLU A O 1
ATOM 807 N N . ALA A 1 107 ? -17.290 -3.660 -22.039 1.00 47.06 107 ALA A N 1
ATOM 808 C CA . ALA A 1 107 ? -16.020 -3.517 -21.341 1.00 47.06 107 ALA A CA 1
ATOM 809 C C . ALA A 1 107 ? -15.061 -2.623 -22.148 1.00 47.06 107 ALA A C 1
ATOM 811 O O . ALA A 1 107 ? -14.136 -3.082 -22.821 1.00 47.06 107 ALA A O 1
ATOM 812 N N . LYS A 1 108 ? -15.262 -1.306 -22.057 1.00 42.94 108 LYS A N 1
ATOM 813 C CA . LYS A 1 108 ? -14.270 -0.299 -22.403 1.00 42.94 108 LYS A CA 1
ATOM 814 C C . LYS A 1 108 ? -13.103 -0.523 -21.451 1.00 42.94 108 LYS A C 1
ATOM 816 O O . LYS A 1 108 ? -13.119 -0.051 -20.316 1.00 42.94 108 LYS A O 1
ATOM 821 N N . LYS A 1 109 ? -12.121 -1.309 -21.905 1.00 41.56 109 LYS A N 1
ATOM 822 C CA . LYS A 1 109 ? -10.834 -1.521 -21.239 1.00 41.56 109 LYS A CA 1
ATOM 823 C C . LYS A 1 109 ? -10.383 -0.151 -20.707 1.00 41.56 109 LYS A C 1
ATOM 825 O O . LYS A 1 109 ? -10.230 0.756 -21.534 1.00 41.56 109 LYS A O 1
ATOM 830 N N . PRO A 1 110 ? -10.232 0.061 -19.382 1.00 42.47 110 PRO A N 1
ATOM 831 C CA . PRO A 1 110 ? -9.631 1.298 -18.905 1.00 42.47 110 PRO A CA 1
ATOM 832 C C . PRO A 1 110 ? -8.302 1.410 -19.636 1.00 42.47 110 PRO A C 1
ATOM 834 O O . PRO A 1 110 ? -7.602 0.399 -19.752 1.00 42.47 110 PRO A O 1
ATOM 837 N N . ALA A 1 111 ? -8.052 2.572 -20.246 1.00 40.22 111 ALA A N 1
ATOM 838 C CA . ALA A 1 111 ? -6.971 2.760 -21.201 1.00 40.22 111 ALA A CA 1
ATOM 839 C C . ALA A 1 111 ? -5.673 2.245 -20.573 1.00 40.22 111 ALA A C 1
ATOM 841 O O . ALA A 1 111 ? -5.090 2.884 -19.699 1.00 40.22 111 ALA A O 1
ATOM 842 N N . HIS A 1 112 ? -5.281 1.029 -20.954 1.00 47.09 112 HIS A N 1
ATOM 843 C CA . HIS A 1 112 ? -4.048 0.436 -20.485 1.00 47.09 112 HIS A CA 1
ATOM 844 C C . HIS A 1 112 ? -2.945 1.365 -20.976 1.00 47.09 112 HIS A C 1
ATOM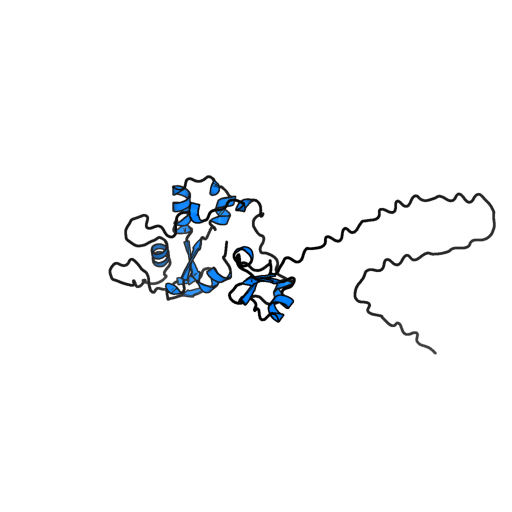 846 O O . HIS A 1 112 ? -2.948 1.760 -22.148 1.00 47.09 112 HIS A O 1
ATOM 852 N N . ALA A 1 113 ? -2.008 1.705 -20.089 1.00 45.84 113 ALA A N 1
ATOM 853 C CA . ALA A 1 113 ? -0.724 2.227 -20.527 1.00 45.84 113 ALA A CA 1
ATOM 854 C C . ALA A 1 113 ? -0.22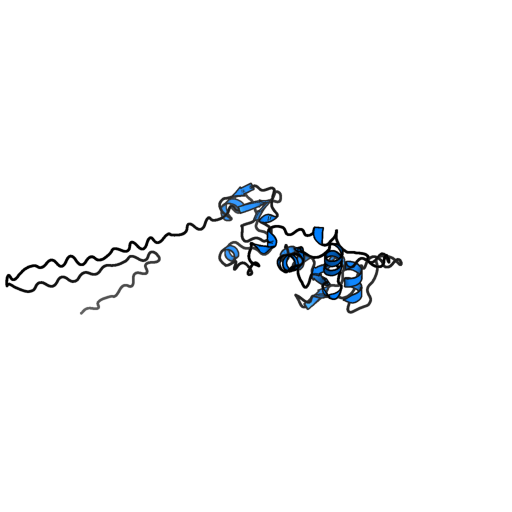5 1.340 -21.685 1.00 45.84 113 ALA A C 1
ATOM 856 O O . ALA A 1 113 ? -0.450 0.123 -21.644 1.00 45.84 113 ALA A O 1
ATOM 857 N N . PRO A 1 114 ? 0.360 1.925 -22.744 1.00 43.03 114 PRO A N 1
ATOM 858 C CA . PRO A 1 114 ? 0.692 1.189 -23.954 1.00 43.03 114 PRO A CA 1
ATOM 859 C C . PRO A 1 114 ? 1.457 -0.080 -23.583 1.00 43.03 114 PRO A C 1
ATOM 861 O O . PRO A 1 114 ? 2.452 -0.031 -22.867 1.00 43.03 114 PRO A O 1
ATOM 864 N N . SER A 1 115 ? 0.962 -1.223 -24.056 1.00 49.00 115 SER A N 1
ATOM 865 C CA . SER A 1 115 ? 1.393 -2.571 -23.661 1.00 49.00 115 SER A CA 1
ATOM 866 C C . SER A 1 115 ? 2.896 -2.855 -23.859 1.00 49.00 115 SER A C 1
ATOM 868 O O . SER A 1 115 ? 3.373 -3.907 -23.446 1.00 49.00 115 SER A O 1
ATOM 870 N N . GLY A 1 116 ? 3.655 -1.934 -24.466 1.00 49.53 116 GLY A N 1
ATOM 871 C CA . GLY A 1 116 ? 5.107 -2.016 -24.621 1.00 49.53 116 GLY A CA 1
ATOM 872 C C . GLY A 1 116 ? 5.916 -1.703 -23.352 1.00 49.53 116 GLY A C 1
ATOM 873 O O . GLY A 1 116 ? 7.021 -2.225 -23.212 1.00 49.53 116 GLY A O 1
ATOM 874 N N . THR A 1 117 ? 5.391 -0.916 -22.399 1.00 53.88 117 THR A N 1
ATOM 875 C CA . THR A 1 117 ? 6.162 -0.438 -21.226 1.00 53.88 117 THR A CA 1
ATOM 876 C C . THR A 1 117 ? 6.211 -1.402 -20.035 1.00 53.88 117 THR A C 1
ATOM 878 O O . THR A 1 117 ? 6.981 -1.174 -19.104 1.00 53.88 117 THR A O 1
ATOM 881 N N . LEU A 1 118 ? 5.433 -2.490 -20.054 1.00 63.50 118 LEU A N 1
ATOM 882 C CA . LEU A 1 118 ? 5.427 -3.509 -18.992 1.00 63.50 118 LEU A CA 1
ATOM 883 C C . LEU A 1 118 ? 6.266 -4.750 -19.321 1.00 63.50 118 LEU A C 1
ATOM 885 O O . LEU A 1 118 ? 6.377 -5.630 -18.472 1.00 63.50 118 LEU A O 1
ATOM 889 N N . SER A 1 119 ? 6.876 -4.825 -20.510 1.00 67.12 119 SER A N 1
ATOM 890 C CA . SER A 1 119 ? 7.514 -6.043 -21.047 1.00 67.12 119 SER A CA 1
ATOM 891 C C . SER A 1 119 ? 8.623 -6.658 -20.180 1.00 67.12 119 SER A C 1
ATOM 893 O O . SER A 1 119 ? 9.032 -7.779 -20.445 1.00 67.12 119 SER A O 1
ATOM 895 N N . ASN A 1 120 ? 9.070 -5.991 -19.113 1.00 84.06 120 ASN A N 1
ATOM 896 C CA . ASN A 1 120 ? 10.010 -6.525 -18.126 1.00 84.06 120 ASN A CA 1
ATOM 897 C C . ASN A 1 120 ? 9.732 -6.026 -16.696 1.00 84.06 120 ASN A C 1
ATOM 899 O O . ASN A 1 120 ? 10.651 -5.962 -15.877 1.00 84.06 120 ASN A O 1
ATOM 903 N N . TYR A 1 121 ? 8.495 -5.625 -16.383 1.00 90.62 121 TYR A N 1
ATOM 904 C CA . TYR A 1 121 ? 8.160 -5.172 -15.033 1.00 90.62 121 TYR A CA 1
ATOM 905 C C . TYR A 1 121 ? 8.366 -6.298 -14.013 1.00 90.62 121 TYR A C 1
ATOM 907 O O . TYR A 1 121 ? 7.878 -7.415 -14.181 1.00 90.62 121 TYR A O 1
ATOM 915 N N . ARG A 1 122 ? 9.076 -5.988 -12.925 1.00 89.19 122 ARG A N 1
ATOM 916 C CA . ARG A 1 122 ? 9.270 -6.893 -11.789 1.00 89.19 122 ARG A CA 1
ATOM 917 C C . ARG A 1 122 ? 8.879 -6.174 -10.510 1.00 89.19 122 ARG A C 1
ATOM 919 O O . ARG A 1 122 ? 9.608 -5.301 -10.049 1.00 89.19 122 ARG A O 1
ATOM 926 N N . ARG A 1 123 ? 7.762 -6.573 -9.894 1.00 90.50 123 ARG A N 1
ATOM 927 C CA . ARG A 1 123 ? 7.342 -6.025 -8.591 1.00 90.50 123 ARG A CA 1
ATOM 928 C C . ARG A 1 123 ? 8.420 -6.199 -7.522 1.00 90.50 123 ARG A C 1
ATOM 930 O O . ARG A 1 123 ? 8.662 -5.276 -6.757 1.00 90.50 123 ARG A O 1
ATOM 937 N N . SER A 1 124 ? 9.118 -7.334 -7.531 1.00 92.38 124 SER A N 1
ATOM 938 C CA . SER A 1 124 ? 10.212 -7.627 -6.597 1.00 92.38 124 SER A CA 1
ATOM 939 C C . SER A 1 124 ? 11.403 -6.669 -6.705 1.00 92.38 124 SER A C 1
ATOM 941 O O . SER A 1 124 ? 12.209 -6.606 -5.787 1.00 92.38 124 SER A O 1
ATOM 943 N N . ALA A 1 125 ? 11.530 -5.908 -7.799 1.00 93.38 125 ALA A N 1
ATOM 944 C CA . ALA A 1 125 ? 12.574 -4.892 -7.937 1.00 93.38 125 ALA A CA 1
ATOM 945 C C . ALA A 1 125 ? 12.351 -3.677 -7.012 1.00 93.38 125 ALA A C 1
ATOM 947 O O . ALA A 1 125 ? 13.251 -2.861 -6.842 1.00 93.38 125 ALA A O 1
ATOM 948 N N . PHE A 1 126 ? 11.158 -3.557 -6.420 1.00 96.12 126 PHE A N 1
ATOM 949 C CA . PHE A 1 126 ? 10.808 -2.549 -5.419 1.00 96.12 126 PHE A CA 1
ATOM 950 C C . PHE A 1 126 ? 10.943 -3.062 -3.975 1.00 96.12 126 PHE A C 1
ATOM 952 O O . PHE A 1 126 ? 10.504 -2.389 -3.048 1.00 96.12 126 PHE A O 1
ATOM 959 N N . GLY A 1 127 ? 11.540 -4.241 -3.775 1.00 93.62 127 GLY A N 1
ATOM 960 C CA . GLY A 1 127 ? 11.670 -4.887 -2.470 1.00 93.62 127 GLY A CA 1
ATOM 961 C C . GLY A 1 127 ? 10.691 -6.045 -2.265 1.00 93.62 127 GLY A C 1
ATOM 962 O O . GLY A 1 127 ? 10.013 -6.497 -3.192 1.00 93.62 127 GLY A O 1
ATOM 963 N N . HIS A 1 128 ? 10.643 -6.551 -1.032 1.00 89.50 128 HIS A N 1
ATOM 964 C CA . HIS A 1 128 ? 9.905 -7.768 -0.668 1.00 89.50 128 HIS A CA 1
ATOM 965 C C . HIS A 1 128 ? 8.589 -7.511 0.080 1.00 89.50 128 HIS A C 1
ATOM 967 O O . HIS A 1 128 ? 7.966 -8.454 0.564 1.00 89.50 128 HIS A O 1
ATOM 973 N N . GLY A 1 129 ? 8.141 -6.258 0.146 1.00 91.94 129 GLY A N 1
ATOM 974 C CA . GLY A 1 129 ? 6.919 -5.870 0.840 1.00 91.94 129 GLY A CA 1
ATOM 975 C C . GLY A 1 129 ? 7.070 -4.509 1.500 1.00 91.94 129 GLY A C 1
ATOM 976 O O . GLY A 1 129 ? 7.702 -3.617 0.934 1.00 91.94 129 GLY A O 1
ATOM 977 N N . TRP A 1 130 ? 6.481 -4.387 2.685 1.00 96.38 130 TRP A N 1
ATOM 978 C CA . TRP A 1 130 ? 6.578 -3.200 3.523 1.00 96.38 130 TRP A CA 1
ATOM 979 C C . TRP A 1 130 ? 7.913 -3.188 4.256 1.00 96.38 130 TRP A C 1
ATOM 981 O O . TRP A 1 130 ? 8.276 -4.173 4.897 1.00 96.38 130 TRP A O 1
ATOM 991 N N . ASP A 1 131 ? 8.633 -2.084 4.123 1.00 96.88 131 ASP A N 1
ATOM 992 C CA . ASP A 1 131 ? 9.929 -1.889 4.758 1.00 96.88 131 ASP A CA 1
ATOM 993 C C . ASP A 1 131 ? 9.758 -1.327 6.173 1.00 96.88 131 ASP A C 1
ATOM 995 O O . ASP A 1 131 ? 8.860 -0.515 6.414 1.00 96.88 131 ASP A O 1
ATOM 999 N N . ASP A 1 132 ? 10.624 -1.756 7.087 1.00 96.81 132 ASP A N 1
ATOM 1000 C CA . ASP A 1 132 ? 10.791 -1.197 8.434 1.00 96.81 132 ASP A CA 1
ATOM 1001 C C . ASP A 1 132 ? 12.128 -0.444 8.452 1.00 96.81 132 ASP A C 1
ATOM 1003 O O . ASP A 1 132 ? 13.163 -0.948 8.893 1.00 96.81 132 ASP A O 1
ATOM 1007 N N . ALA A 1 133 ? 12.117 0.752 7.860 1.00 93.12 133 ALA A N 1
ATOM 1008 C CA . ALA A 1 133 ? 13.334 1.504 7.564 1.00 93.12 133 ALA A CA 1
ATOM 1009 C C . ALA A 1 133 ? 14.062 2.007 8.824 1.00 93.12 133 ALA A C 1
ATOM 1011 O O . ALA A 1 133 ? 15.270 2.248 8.785 1.00 93.12 133 ALA A O 1
ATOM 1012 N N . ASN A 1 134 ? 13.337 2.205 9.929 1.00 94.62 134 ASN A N 1
ATOM 1013 C CA . ASN A 1 134 ? 13.886 2.690 11.196 1.00 94.62 134 ASN A CA 1
ATOM 1014 C C . ASN A 1 134 ? 14.123 1.561 12.220 1.00 94.62 134 ASN A C 1
ATOM 1016 O O . ASN A 1 134 ? 14.748 1.815 13.251 1.00 94.62 134 ASN A O 1
ATOM 1020 N N . GLY A 1 135 ? 13.686 0.332 11.927 1.00 96.19 135 GLY A N 1
ATOM 1021 C CA . GLY A 1 135 ? 13.890 -0.841 12.771 1.00 96.19 135 GLY A CA 1
ATOM 1022 C C . GLY A 1 135 ? 13.089 -0.797 14.069 1.00 96.19 135 GLY A C 1
ATOM 1023 O O . GLY A 1 135 ? 13.511 -1.397 15.062 1.00 96.19 135 GLY A O 1
ATOM 1024 N N . ASP A 1 136 ? 11.975 -0.062 14.099 1.00 96.19 136 ASP A N 1
ATOM 1025 C CA . ASP A 1 136 ? 11.162 0.117 15.302 1.00 96.19 136 ASP A CA 1
ATOM 1026 C C . ASP A 1 136 ? 10.030 -0.911 15.442 1.00 96.19 136 ASP A C 1
ATOM 1028 O O . ASP A 1 136 ? 9.262 -0.814 16.397 1.00 96.19 136 ASP A O 1
ATOM 1032 N N . CYS A 1 137 ? 9.990 -1.914 14.551 1.00 97.19 137 CYS A N 1
ATOM 1033 C CA . CYS A 1 137 ? 8.979 -2.956 14.357 1.00 97.19 137 CYS A CA 1
ATOM 1034 C C . CYS A 1 137 ? 7.709 -2.550 13.600 1.00 97.19 137 CYS A C 1
ATOM 1036 O O . CYS A 1 137 ? 6.864 -3.424 13.353 1.00 97.19 137 CYS A O 1
ATOM 1038 N N . ARG A 1 138 ? 7.534 -1.277 13.241 1.00 97.50 138 ARG A N 1
ATOM 1039 C CA . ARG A 1 138 ? 6.411 -0.824 12.421 1.00 97.50 138 ARG A CA 1
ATOM 1040 C C . ARG A 1 138 ? 6.863 -0.700 10.980 1.00 97.50 138 ARG A C 1
ATOM 1042 O O . ARG A 1 138 ? 7.538 0.236 10.571 1.00 97.50 138 ARG A O 1
ATOM 1049 N N . ASP A 1 139 ? 6.415 -1.657 10.183 1.00 97.75 139 ASP A N 1
ATOM 1050 C CA . ASP A 1 139 ? 6.584 -1.554 8.746 1.00 97.75 139 ASP A CA 1
ATOM 1051 C C . ASP A 1 139 ? 5.798 -0.360 8.171 1.00 97.75 139 ASP A C 1
ATOM 1053 O O . ASP A 1 139 ? 4.899 0.220 8.790 1.00 97.75 139 ASP A O 1
ATOM 1057 N N . SER A 1 140 ? 6.106 -0.021 6.925 1.00 98.06 140 SER A N 1
ATOM 1058 C CA . SER A 1 140 ? 5.486 1.095 6.207 1.00 98.06 140 SER A CA 1
ATOM 1059 C C . SER A 1 140 ? 3.954 0.998 6.136 1.00 98.06 140 SER A C 1
ATOM 1061 O O . SER A 1 140 ? 3.267 2.016 6.036 1.00 98.06 140 SER A O 1
ATOM 1063 N N . ARG A 1 141 ? 3.380 -0.211 6.242 1.00 97.81 141 ARG A N 1
ATOM 1064 C CA . ARG A 1 141 ? 1.929 -0.393 6.360 1.00 97.81 141 ARG A CA 1
ATOM 1065 C C . ARG A 1 141 ? 1.423 0.049 7.730 1.00 97.81 141 ARG A C 1
ATOM 1067 O O . ARG A 1 141 ? 0.407 0.742 7.793 1.00 97.81 141 ARG A O 1
ATOM 1074 N N . ALA A 1 142 ? 2.058 -0.387 8.814 1.00 98.25 142 ALA A N 1
ATOM 1075 C CA . ALA A 1 142 ? 1.695 0.034 10.161 1.00 98.25 142 ALA A CA 1
ATOM 1076 C C . ALA A 1 142 ? 1.823 1.557 10.304 1.00 98.25 142 ALA A C 1
ATOM 1078 O O . ALA A 1 142 ? 0.889 2.191 10.794 1.00 98.25 142 ALA A O 1
ATOM 1079 N N . GLU A 1 143 ? 2.904 2.139 9.786 1.00 98.00 143 GLU A N 1
ATOM 1080 C CA . GLU A 1 143 ? 3.120 3.588 9.758 1.00 98.00 143 GLU A CA 1
ATOM 1081 C C . GLU A 1 143 ? 2.035 4.323 8.962 1.00 98.00 143 GLU A C 1
ATOM 1083 O O . GLU A 1 143 ? 1.423 5.263 9.474 1.00 98.00 143 GLU A O 1
ATOM 1088 N N . ALA A 1 144 ? 1.689 3.846 7.760 1.00 97.81 144 ALA A N 1
ATOM 1089 C CA . ALA A 1 144 ? 0.598 4.422 6.975 1.00 97.81 144 ALA A CA 1
ATOM 1090 C C . ALA A 1 144 ? -0.742 4.382 7.731 1.00 97.81 144 ALA A C 1
ATOM 1092 O O . ALA A 1 144 ? -1.496 5.356 7.709 1.00 97.81 144 ALA A O 1
ATOM 1093 N N . LEU A 1 145 ? -1.043 3.290 8.443 1.00 98.38 145 LEU A N 1
ATOM 1094 C CA . LEU A 1 145 ? -2.259 3.170 9.255 1.00 98.38 145 LEU A CA 1
ATOM 1095 C C . LEU A 1 145 ? -2.263 4.130 10.452 1.00 98.38 145 LEU A C 1
ATOM 1097 O O . LEU A 1 145 ? -3.307 4.709 10.752 1.00 98.38 145 LEU A O 1
ATOM 1101 N N . VAL A 1 146 ? -1.126 4.306 11.130 1.00 98.12 146 VAL A N 1
ATOM 1102 C CA . VAL A 1 146 ? -0.990 5.263 12.240 1.00 98.12 146 VAL A CA 1
ATOM 1103 C C . VAL A 1 146 ? -1.188 6.691 11.733 1.00 98.12 146 VAL A C 1
ATOM 1105 O O . VAL A 1 146 ? -2.007 7.421 12.288 1.00 98.12 146 VAL A O 1
ATOM 1108 N N . ALA A 1 147 ? -0.488 7.067 10.662 1.00 97.31 147 ALA A N 1
ATOM 1109 C CA . ALA A 1 147 ? -0.469 8.430 10.137 1.00 97.31 147 ALA A CA 1
ATOM 1110 C C . ALA A 1 147 ? -1.819 8.888 9.560 1.00 97.31 147 ALA A C 1
ATOM 1112 O O . ALA A 1 147 ? -2.161 10.065 9.631 1.00 97.31 147 ALA A O 1
ATOM 1113 N N . SER A 1 148 ? -2.589 7.966 8.983 1.00 97.19 148 SER A N 1
ATOM 1114 C CA . SER A 1 148 ? -3.842 8.279 8.279 1.00 97.19 148 SER A CA 1
ATOM 1115 C C . SER A 1 148 ? -5.105 8.146 9.134 1.00 97.19 148 SER A C 1
ATOM 1117 O O . SER A 1 148 ? -6.191 8.533 8.695 1.00 97.19 148 SER A O 1
ATOM 1119 N N . SER A 1 149 ? -5.007 7.577 10.339 1.00 98.12 149 SER A N 1
ATOM 1120 C CA . SER A 1 149 ? -6.173 7.420 11.206 1.00 98.12 149 SER A CA 1
ATOM 1121 C C . SER A 1 149 ? -6.633 8.777 11.742 1.00 98.12 149 SER A C 1
ATOM 1123 O O . SER A 1 149 ? -5.871 9.538 12.328 1.00 98.12 149 SER A O 1
ATOM 1125 N N . THR A 1 150 ? -7.926 9.057 11.609 1.00 98.06 150 THR A N 1
ATOM 1126 C CA . THR A 1 150 ? -8.577 10.270 12.139 1.00 98.06 150 THR A CA 1
ATOM 1127 C C . THR A 1 150 ? -8.817 10.217 13.652 1.00 98.06 150 THR A C 1
ATOM 1129 O O . THR A 1 150 ? -9.253 11.196 14.254 1.00 98.06 150 THR A O 1
ATOM 1132 N N . THR A 1 151 ? -8.547 9.073 14.280 1.00 97.75 151 THR A N 1
ATOM 1133 C CA . THR A 1 151 ? -8.609 8.867 15.733 1.00 97.75 151 THR A CA 1
ATOM 1134 C C . THR A 1 151 ? -7.386 8.100 16.213 1.00 97.75 151 THR A C 1
ATOM 1136 O O . THR A 1 151 ? -6.711 7.445 15.418 1.00 97.75 151 THR A O 1
ATOM 1139 N N . GLN A 1 152 ? -7.152 8.080 17.526 1.00 98.00 152 GLN A N 1
ATOM 1140 C CA . GLN A 1 152 ? -6.120 7.229 18.117 1.00 98.00 152 GLN A CA 1
ATOM 1141 C C . GLN A 1 152 ? -6.314 5.763 17.697 1.00 98.00 152 GLN A C 1
ATOM 1143 O O . GLN A 1 152 ? -7.401 5.198 17.854 1.00 98.00 152 GLN A O 1
ATOM 1148 N N . VAL A 1 153 ? -5.258 5.150 17.164 1.00 98.56 153 VAL A N 1
ATOM 1149 C CA . VAL A 1 153 ? -5.257 3.725 16.824 1.00 98.56 153 VAL A CA 1
ATOM 1150 C C . VAL A 1 153 ? -5.087 2.863 18.074 1.00 98.56 153 VAL A C 1
ATOM 1152 O O . VAL A 1 153 ? -4.503 3.286 19.074 1.00 98.56 153 VAL A O 1
ATOM 1155 N N . ARG A 1 154 ? -5.557 1.617 18.008 1.00 98.50 154 ARG A N 1
ATOM 1156 C CA . ARG A 1 154 ? -5.215 0.575 18.980 1.00 98.50 154 ARG A CA 1
ATOM 1157 C C . ARG A 1 154 ? -4.245 -0.405 18.350 1.00 98.50 154 ARG A C 1
ATOM 1159 O O . ARG A 1 154 ? -4.397 -0.784 17.186 1.00 98.50 154 ARG A O 1
ATOM 1166 N N . PHE A 1 155 ? -3.304 -0.868 19.157 1.00 98.56 155 PHE A N 1
ATOM 1167 C CA . PHE A 1 155 ? -2.341 -1.888 18.775 1.00 98.56 155 PHE A CA 1
ATOM 1168 C C . PHE A 1 155 ? -2.720 -3.254 19.346 1.00 98.56 155 PHE A C 1
ATOM 1170 O O . PHE A 1 155 ? -3.465 -3.364 20.317 1.00 98.56 155 PHE A O 1
ATOM 1177 N N . ALA A 1 156 ? -2.195 -4.306 18.726 1.00 97.75 156 ALA A N 1
ATOM 1178 C CA . ALA A 1 156 ? -2.395 -5.687 19.154 1.00 97.75 156 ALA A CA 1
ATOM 1179 C C . ALA A 1 156 ? -1.735 -6.026 20.500 1.00 97.75 156 ALA A C 1
ATOM 1181 O O . ALA A 1 156 ? -2.095 -7.015 21.129 1.00 97.75 156 ALA A O 1
ATOM 1182 N N . SER A 1 157 ? -0.722 -5.252 20.887 1.00 97.31 157 SER A N 1
ATOM 1183 C CA . SER A 1 157 ? 0.084 -5.433 22.093 1.00 97.31 157 SER A CA 1
ATOM 1184 C C . SER A 1 157 ? 0.777 -4.120 22.440 1.00 97.31 157 SER A C 1
ATOM 1186 O O . SER A 1 157 ? 0.951 -3.286 21.550 1.00 97.31 157 SER A O 1
ATOM 1188 N N . ASP A 1 158 ? 1.310 -4.008 23.652 1.00 95.19 158 ASP A N 1
ATOM 1189 C CA . ASP A 1 158 ? 2.021 -2.810 24.122 1.00 95.19 158 ASP A CA 1
ATOM 1190 C C . ASP A 1 158 ? 3.290 -2.488 23.315 1.00 95.19 158 ASP A C 1
ATOM 1192 O O . ASP A 1 158 ? 3.672 -1.326 23.199 1.00 95.19 158 ASP A O 1
ATOM 1196 N N . ARG A 1 159 ? 3.885 -3.487 22.637 1.00 95.44 159 ARG A N 1
ATOM 1197 C CA . ARG A 1 159 ? 4.986 -3.271 21.674 1.00 95.44 159 ARG A CA 1
ATOM 1198 C C . ARG A 1 159 ? 4.607 -2.375 20.496 1.00 95.44 159 ARG A C 1
ATOM 1200 O O . ARG A 1 159 ? 5.479 -1.904 19.788 1.00 95.44 159 ARG A O 1
ATOM 1207 N N . SER A 1 160 ? 3.314 -2.165 20.262 1.00 96.31 160 SER A N 1
ATOM 1208 C CA . SER A 1 160 ? 2.810 -1.223 19.267 1.00 96.31 160 SER A CA 1
ATOM 1209 C C . SER A 1 160 ? 3.279 -1.454 17.818 1.00 96.31 160 SER A C 1
ATOM 1211 O O . SER A 1 160 ? 3.235 -0.527 17.024 1.00 96.31 160 SER A O 1
ATOM 1213 N N . CYS A 1 161 ? 3.661 -2.679 17.441 1.00 97.19 161 CYS A N 1
ATOM 1214 C CA . CYS A 1 161 ? 4.097 -3.006 16.071 1.00 97.19 161 CYS A CA 1
ATOM 1215 C C . CYS A 1 161 ? 2.933 -3.164 15.079 1.00 97.19 161 CYS A C 1
ATOM 1217 O O . CYS A 1 161 ? 3.058 -2.905 13.891 1.00 97.19 161 CYS A O 1
ATOM 1219 N N . ARG A 1 162 ? 1.778 -3.649 15.559 1.00 97.88 162 ARG A N 1
ATOM 1220 C CA . ARG A 1 162 ? 0.645 -4.028 14.703 1.00 97.88 162 ARG A CA 1
ATOM 1221 C C . ARG A 1 162 ? -0.612 -3.275 15.093 1.00 97.88 162 ARG A C 1
ATOM 1223 O O . ARG A 1 162 ? -1.152 -3.503 16.178 1.00 97.88 162 ARG A O 1
ATOM 1230 N N . VAL A 1 163 ? -1.107 -2.439 14.188 1.00 98.56 163 VAL A N 1
ATOM 1231 C CA . VAL A 1 163 ? -2.392 -1.745 14.328 1.00 98.56 163 VAL A CA 1
ATOM 1232 C C . VAL A 1 163 ? -3.547 -2.743 14.169 1.00 98.56 163 VAL A C 1
ATOM 1234 O O . VAL A 1 163 ? -3.530 -3.584 13.268 1.00 98.56 163 VAL A O 1
ATOM 1237 N N . VAL A 1 164 ? -4.546 -2.680 15.056 1.00 98.50 164 VAL A N 1
ATOM 1238 C CA . VAL A 1 164 ? -5.761 -3.521 14.999 1.00 98.50 164 VAL A CA 1
ATOM 1239 C C . VAL A 1 164 ? -7.010 -2.724 14.658 1.00 98.50 164 VAL A C 1
ATOM 1241 O O . VAL A 1 164 ? -7.820 -3.187 13.857 1.00 98.50 164 VAL A O 1
ATOM 1244 N N . THR A 1 165 ? -7.164 -1.532 15.232 1.00 98.56 165 THR A N 1
ATOM 1245 C CA . THR A 1 165 ? -8.348 -0.692 15.029 1.00 98.56 165 THR A CA 1
ATOM 1246 C C . THR A 1 165 ? -7.977 0.783 15.012 1.00 98.56 165 THR A C 1
ATOM 1248 O O . THR A 1 165 ? -6.970 1.184 15.593 1.00 98.56 165 THR A O 1
ATOM 1251 N N . GLY A 1 166 ? -8.827 1.592 14.401 1.00 98.38 166 GLY A N 1
ATOM 1252 C CA . GLY A 1 166 ? -8.668 3.035 14.258 1.00 98.38 166 GLY A CA 1
ATOM 1253 C C . GLY A 1 166 ? -9.881 3.609 13.539 1.00 98.38 166 GLY A C 1
ATOM 1254 O O . GLY A 1 166 ? -10.965 3.022 13.589 1.00 98.38 166 GLY A O 1
ATOM 1255 N N . ARG A 1 167 ? -9.710 4.744 12.865 1.00 98.25 167 ARG A N 1
ATOM 1256 C CA . ARG A 1 167 ? -10.761 5.316 12.021 1.00 98.25 167 ARG A CA 1
ATOM 1257 C C . ARG A 1 167 ? -10.154 5.898 10.756 1.00 98.25 167 ARG A C 1
ATOM 1259 O O . ARG A 1 167 ? -9.614 7.002 10.774 1.00 98.25 167 ARG A O 1
ATOM 1266 N N . TRP A 1 168 ? -10.327 5.189 9.653 1.00 98.19 168 TRP A N 1
ATOM 1267 C CA . TRP A 1 168 ? -9.858 5.596 8.333 1.00 98.19 168 TRP A CA 1
ATOM 1268 C C . TRP A 1 168 ? -11.037 5.965 7.449 1.00 98.19 168 TRP A C 1
ATOM 1270 O O . TRP A 1 168 ? -12.103 5.356 7.546 1.00 98.19 168 TRP A O 1
ATOM 1280 N N . ILE A 1 169 ? -10.850 6.973 6.606 1.00 95.06 169 ILE A N 1
ATOM 1281 C CA . ILE A 1 169 ? -11.830 7.383 5.603 1.00 95.06 169 ILE A CA 1
ATOM 1282 C C . ILE A 1 169 ? -11.230 7.023 4.251 1.00 95.06 169 ILE A C 1
ATOM 1284 O O . ILE A 1 169 ? -10.158 7.517 3.912 1.00 95.06 169 ILE A O 1
ATOM 1288 N N . SER A 1 170 ? -11.892 6.143 3.504 1.00 90.06 170 SER A N 1
ATOM 1289 C CA . SER A 1 170 ? -11.427 5.754 2.174 1.00 90.06 170 SER A CA 1
ATOM 1290 C C . SER A 1 170 ? -11.499 6.944 1.225 1.00 90.06 170 SER A C 1
ATOM 1292 O O . SER A 1 170 ? -12.575 7.498 0.996 1.00 90.06 170 SER A O 1
ATOM 1294 N N . SER A 1 171 ? -10.369 7.304 0.619 1.00 87.75 171 SER A N 1
ATOM 1295 C CA . SER A 1 171 ? -10.318 8.356 -0.404 1.00 87.75 171 SER A CA 1
ATOM 1296 C C . SER A 1 171 ? -11.091 7.991 -1.677 1.00 87.75 171 SER A C 1
ATOM 1298 O O . SER A 1 171 ? -11.419 8.876 -2.461 1.00 87.75 171 SER A O 1
ATOM 1300 N N . PHE A 1 172 ? -11.385 6.703 -1.894 1.00 84.69 172 PHE A N 1
ATOM 1301 C CA . PHE A 1 172 ? -12.073 6.216 -3.094 1.00 84.69 172 PHE A CA 1
ATOM 1302 C C . PHE A 1 172 ? -13.592 6.203 -2.943 1.00 84.69 172 PHE A C 1
ATOM 1304 O O . PHE A 1 172 ? -14.307 6.483 -3.903 1.00 84.69 172 PHE A O 1
ATOM 1311 N N . THR A 1 173 ? -14.093 5.860 -1.757 1.00 89.75 173 THR A N 1
ATOM 1312 C CA . THR A 1 173 ? -15.531 5.640 -1.526 1.00 89.75 173 THR A CA 1
ATOM 1313 C C . THR A 1 173 ? -16.139 6.613 -0.515 1.00 89.75 173 THR A C 1
ATOM 1315 O O . THR A 1 173 ? -17.359 6.732 -0.443 1.00 89.75 173 THR A O 1
ATOM 1318 N N . GLY A 1 174 ? -15.314 7.281 0.297 1.00 91.12 174 GLY A N 1
ATOM 1319 C CA . GLY A 1 174 ? -15.748 8.055 1.461 1.00 91.12 174 GLY A CA 1
ATOM 1320 C C . GLY A 1 174 ? -16.179 7.205 2.663 1.00 91.12 174 GLY A C 1
ATOM 1321 O O . GLY A 1 174 ? -16.546 7.761 3.700 1.00 91.12 174 GLY A O 1
ATOM 1322 N N . ASN A 1 175 ? -16.138 5.872 2.565 1.00 93.56 175 ASN A N 1
ATOM 1323 C CA . ASN A 1 175 ? -16.547 4.991 3.652 1.00 93.56 175 ASN A CA 1
ATOM 1324 C C . ASN A 1 175 ? -15.597 5.089 4.843 1.00 93.56 175 ASN A C 1
ATOM 1326 O O . ASN A 1 175 ? -14.383 5.247 4.701 1.00 93.56 175 ASN A O 1
ATOM 1330 N N . VAL A 1 176 ? -16.166 4.913 6.033 1.00 96.56 176 VAL A N 1
ATOM 1331 C CA . VAL A 1 176 ? -15.398 4.780 7.267 1.00 96.56 176 VAL A CA 1
ATOM 1332 C C . VAL A 1 176 ? -15.055 3.313 7.490 1.00 96.56 176 VAL A C 1
ATOM 1334 O O . VAL A 1 176 ? -15.947 2.470 7.560 1.00 96.56 176 VAL A O 1
ATOM 1337 N N . ILE A 1 177 ? -13.771 3.031 7.687 1.00 97.12 177 ILE A N 1
ATOM 1338 C CA . ILE A 1 177 ? -13.249 1.705 8.016 1.00 97.12 177 ILE A CA 1
ATOM 1339 C C . ILE A 1 177 ? -12.650 1.764 9.423 1.00 97.12 177 ILE A C 1
ATOM 1341 O O . ILE A 1 177 ? -11.964 2.729 9.769 1.00 97.12 177 ILE A O 1
ATOM 1345 N N .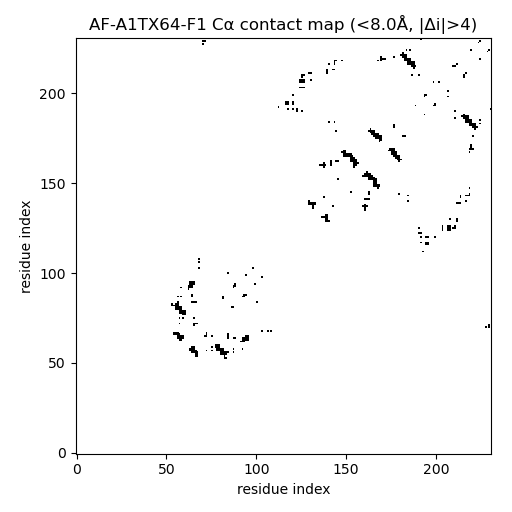 GLN A 1 178 ? -12.926 0.754 10.252 1.00 97.94 178 GLN A N 1
ATOM 1346 C CA . GLN A 1 178 ? -12.495 0.732 11.659 1.00 97.94 178 GLN A CA 1
ATOM 1347 C C . GLN A 1 178 ? -11.562 -0.424 12.016 1.00 97.94 178 GLN A C 1
ATOM 1349 O O . GLN A 1 178 ? -10.743 -0.277 12.925 1.00 97.94 178 GLN A O 1
ATOM 1354 N N . ASN A 1 179 ? -11.648 -1.555 11.311 1.00 98.25 179 ASN A N 1
ATOM 1355 C CA . ASN A 1 179 ? -10.744 -2.682 11.520 1.00 98.25 179 ASN A CA 1
ATOM 1356 C C . ASN A 1 179 ? -9.593 -2.607 10.519 1.00 98.25 179 ASN A C 1
ATOM 1358 O O . ASN A 1 179 ? -9.812 -2.534 9.312 1.00 98.25 179 ASN A O 1
ATOM 1362 N N . ALA A 1 180 ? -8.358 -2.707 11.007 1.00 97.88 180 ALA A N 1
ATOM 1363 C CA . ALA A 1 180 ? -7.173 -2.687 10.149 1.00 97.88 180 ALA A CA 1
ATOM 1364 C C . ALA A 1 180 ? -7.077 -3.917 9.222 1.00 97.88 180 ALA A C 1
ATOM 1366 O O . ALA A 1 180 ? -6.353 -3.890 8.228 1.00 97.88 180 ALA A O 1
ATOM 1367 N N . SER A 1 181 ? -7.789 -5.005 9.542 1.00 97.31 181 SER A N 1
ATOM 1368 C CA . SER A 1 181 ? -7.894 -6.210 8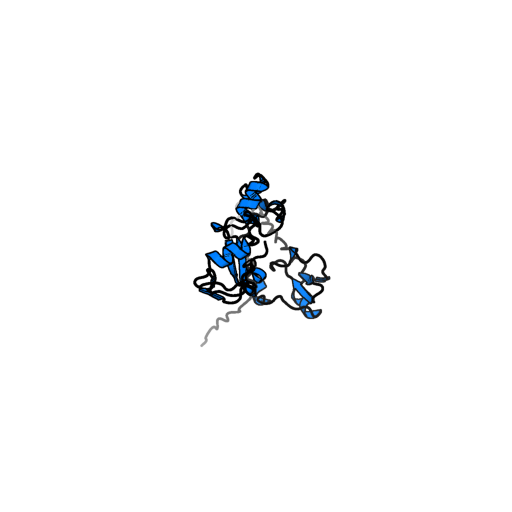.704 1.00 97.31 181 SER A CA 1
ATOM 1369 C C . SER A 1 181 ? -8.694 -5.991 7.423 1.00 97.31 181 SER A C 1
ATOM 1371 O O . SER A 1 181 ? -8.486 -6.712 6.451 1.00 97.31 181 SER A O 1
ATOM 1373 N N . ASP A 1 182 ? -9.576 -4.993 7.421 1.00 96.81 182 ASP A N 1
ATOM 1374 C CA . ASP A 1 182 ? -10.449 -4.662 6.293 1.00 96.81 182 ASP A CA 1
ATOM 1375 C C . ASP A 1 182 ? -9.783 -3.654 5.340 1.00 96.81 182 ASP A C 1
ATOM 1377 O O . ASP A 1 182 ? -10.393 -3.214 4.364 1.00 96.81 182 ASP A O 1
ATOM 1381 N N . ILE A 1 183 ? -8.525 -3.296 5.618 1.00 96.88 183 ILE A N 1
ATOM 1382 C CA . ILE A 1 183 ? -7.752 -2.283 4.906 1.00 96.88 183 ILE A CA 1
ATOM 1383 C C . ILE A 1 183 ? -6.567 -2.927 4.190 1.00 96.88 183 ILE A C 1
ATOM 1385 O O . ILE A 1 183 ? -5.776 -3.653 4.797 1.00 96.88 183 ILE A O 1
ATOM 1389 N N . ASP A 1 184 ? -6.384 -2.593 2.920 1.00 95.44 184 ASP A N 1
ATOM 1390 C CA . ASP A 1 184 ? -5.108 -2.730 2.224 1.00 95.44 184 ASP A CA 1
ATOM 1391 C C . ASP A 1 184 ? -4.423 -1.361 2.117 1.00 95.44 184 ASP A C 1
ATOM 1393 O O . ASP A 1 184 ? -5.067 -0.324 2.253 1.00 95.44 184 ASP A O 1
ATOM 1397 N N . ILE A 1 185 ? -3.107 -1.360 1.902 1.00 95.38 185 ILE A N 1
ATOM 1398 C CA . ILE A 1 185 ? -2.371 -0.143 1.554 1.00 95.38 185 ILE A CA 1
ATOM 1399 C C . ILE A 1 185 ? -2.122 -0.190 0.055 1.00 95.38 185 ILE A C 1
ATOM 1401 O O . ILE A 1 185 ? -1.555 -1.167 -0.440 1.00 95.38 185 ILE A O 1
ATOM 1405 N N . ASP A 1 186 ? -2.574 0.840 -0.644 1.00 93.25 186 ASP A N 1
ATOM 1406 C CA . ASP A 1 186 ? -2.403 0.995 -2.079 1.00 93.25 186 ASP A CA 1
ATOM 1407 C C . ASP A 1 186 ? -1.399 2.103 -2.402 1.00 93.25 186 ASP A C 1
ATOM 1409 O O . ASP A 1 186 ? -1.196 3.035 -1.617 1.00 93.25 186 ASP A O 1
ATOM 1413 N N . HIS A 1 187 ? -0.762 1.982 -3.563 1.00 94.00 187 HIS A N 1
ATOM 1414 C CA . HIS A 1 187 ? 0.202 2.958 -4.052 1.00 94.00 187 HIS A CA 1
ATOM 1415 C C . HIS A 1 187 ? -0.510 4.045 -4.856 1.00 94.00 187 HIS A C 1
ATOM 1417 O O . HIS A 1 187 ? -1.043 3.756 -5.927 1.00 94.00 187 HIS A O 1
ATOM 1423 N N . LEU A 1 188 ? -0.457 5.303 -4.402 1.00 93.69 188 LEU A N 1
ATOM 1424 C CA . LEU A 1 188 ? -1.040 6.442 -5.129 1.00 93.69 188 LEU A CA 1
ATOM 1425 C C . LEU A 1 188 ? -0.494 6.534 -6.563 1.00 93.69 188 LEU A C 1
ATOM 1427 O O . LEU A 1 188 ? -1.242 6.739 -7.519 1.00 93.69 188 LEU A O 1
ATOM 1431 N N . VAL A 1 189 ? 0.819 6.366 -6.712 1.00 95.06 189 VAL A N 1
ATOM 1432 C CA . VAL A 1 189 ? 1.501 6.166 -7.987 1.00 95.06 189 VAL A CA 1
ATOM 1433 C C . VAL A 1 189 ? 1.850 4.681 -8.110 1.00 95.06 189 VAL A C 1
ATOM 1435 O O . VAL A 1 189 ? 2.792 4.215 -7.458 1.00 95.06 189 VAL A O 1
ATOM 1438 N N . PRO A 1 190 ? 1.153 3.923 -8.978 1.00 93.69 190 PRO A N 1
ATOM 1439 C CA . PRO A 1 190 ? 1.370 2.489 -9.107 1.00 93.69 190 PRO A CA 1
ATOM 1440 C C . PRO A 1 190 ? 2.809 2.123 -9.481 1.00 93.69 190 PRO A C 1
ATOM 1442 O O . PRO A 1 190 ? 3.385 2.689 -10.413 1.00 93.69 190 PRO A O 1
ATOM 1445 N N . LEU A 1 191 ? 3.365 1.096 -8.830 1.00 94.50 191 LEU A N 1
ATOM 1446 C CA . LEU A 1 191 ? 4.743 0.640 -9.076 1.00 94.50 191 LEU A CA 1
ATOM 1447 C C . LEU A 1 191 ? 4.978 0.199 -10.534 1.00 94.50 191 LEU A C 1
ATOM 1449 O O . LEU A 1 191 ? 6.027 0.459 -11.118 1.00 94.50 191 LEU A O 1
ATOM 1453 N N . ALA A 1 192 ? 3.993 -0.462 -11.149 1.00 91.94 192 ALA A N 1
ATOM 1454 C CA . ALA A 1 192 ? 4.066 -0.864 -12.556 1.00 91.94 192 ALA A CA 1
ATOM 1455 C C . ALA A 1 192 ? 4.031 0.346 -13.506 1.00 91.94 192 ALA A C 1
ATOM 1457 O O . ALA A 1 192 ? 4.697 0.363 -14.540 1.00 91.94 192 ALA A O 1
ATOM 1458 N N . TRP A 1 193 ? 3.284 1.390 -13.138 1.00 92.69 193 TRP A N 1
ATOM 1459 C CA . TRP A 1 193 ? 3.212 2.624 -13.914 1.00 92.69 193 TRP A CA 1
ATOM 1460 C C . TRP A 1 193 ? 4.512 3.426 -13.815 1.00 92.69 193 TRP A C 1
ATOM 1462 O O . TRP A 1 193 ? 4.986 3.944 -14.827 1.00 92.69 193 TRP A O 1
ATOM 1472 N N . SER A 1 194 ? 5.124 3.492 -12.626 1.00 94.81 194 SER A N 1
ATOM 1473 C CA . SER A 1 194 ? 6.418 4.157 -12.448 1.00 94.81 194 SER A CA 1
ATOM 1474 C C . SER A 1 194 ? 7.543 3.423 -13.183 1.00 94.81 194 SER A C 1
ATOM 1476 O O . SER A 1 194 ? 8.436 4.075 -13.726 1.00 94.81 194 SER A O 1
ATOM 1478 N N . TRP A 1 195 ? 7.473 2.087 -13.290 1.00 94.38 195 TRP A N 1
ATOM 1479 C CA . TRP A 1 195 ? 8.434 1.276 -14.047 1.00 94.38 195 TRP A CA 1
ATOM 1480 C C . TRP A 1 195 ? 8.588 1.750 -15.489 1.00 94.38 195 TRP A C 1
ATOM 1482 O O . TRP A 1 195 ? 9.684 2.127 -15.898 1.00 94.38 195 TRP A O 1
ATOM 1492 N N . GLY A 1 196 ? 7.477 1.822 -16.227 1.00 90.12 196 GLY A N 1
ATOM 1493 C CA . GLY A 1 196 ? 7.462 2.288 -17.615 1.00 90.12 196 GLY A CA 1
ATOM 1494 C C . GLY A 1 196 ? 7.806 3.772 -17.792 1.00 90.12 196 GLY A C 1
ATOM 1495 O O . GLY A 1 196 ? 7.810 4.270 -18.914 1.00 90.12 196 GLY A O 1
ATOM 1496 N N . ARG A 1 197 ? 8.060 4.495 -16.697 1.00 92.75 197 ARG A N 1
ATOM 1497 C CA . ARG A 1 197 ? 8.358 5.933 -16.664 1.00 92.75 197 ARG A CA 1
ATOM 1498 C C . ARG A 1 197 ? 9.710 6.243 -16.025 1.00 92.75 197 ARG A C 1
ATOM 1500 O O . ARG A 1 197 ? 9.929 7.355 -15.555 1.00 92.75 197 ARG A O 1
ATOM 1507 N N . GLY A 1 198 ? 10.612 5.264 -16.023 1.00 93.44 198 GLY A N 1
ATOM 1508 C CA . GLY A 1 198 ? 12.005 5.431 -15.616 1.00 93.44 198 GLY A CA 1
ATOM 1509 C C . GLY A 1 198 ? 12.364 4.762 -14.293 1.00 93.44 198 GLY A C 1
ATOM 1510 O O . GLY A 1 198 ? 13.548 4.667 -13.983 1.00 93.44 198 GLY A O 1
ATOM 1511 N N . ALA A 1 199 ? 11.403 4.228 -13.525 1.00 95.62 199 ALA A N 1
ATOM 1512 C CA . ALA A 1 199 ? 11.748 3.464 -12.320 1.00 95.62 199 ALA A CA 1
ATOM 1513 C C . ALA A 1 199 ? 12.457 2.135 -12.638 1.00 95.62 199 ALA A C 1
ATOM 1515 O O . ALA A 1 199 ? 13.129 1.569 -11.775 1.00 95.62 199 ALA A O 1
ATOM 1516 N N . SER A 1 200 ? 12.376 1.656 -13.884 1.00 95.06 200 SER A N 1
ATOM 1517 C CA . SER A 1 200 ? 13.198 0.546 -14.377 1.00 95.06 200 SER A CA 1
ATOM 1518 C C . SER A 1 200 ? 14.703 0.814 -14.273 1.00 95.06 200 SER A C 1
ATOM 1520 O O . SER A 1 200 ? 15.465 -0.122 -14.043 1.00 95.06 200 SER A O 1
ATOM 1522 N N . GLU A 1 201 ? 15.119 2.077 -14.397 1.00 95.25 201 GLU A N 1
ATOM 1523 C CA . GLU A 1 201 ? 16.523 2.522 -14.399 1.00 95.25 201 GLU A CA 1
ATOM 1524 C C . GLU A 1 201 ? 17.005 2.999 -13.022 1.00 95.25 201 GLU A C 1
ATOM 1526 O O . GLU A 1 201 ? 18.172 3.341 -12.842 1.00 95.25 201 GLU A O 1
ATOM 1531 N N . TRP A 1 202 ? 16.116 3.055 -12.029 1.00 97.38 202 TRP A N 1
ATOM 1532 C CA . TRP A 1 202 ? 16.488 3.444 -10.674 1.00 97.38 202 TRP A CA 1
ATOM 1533 C C . TRP 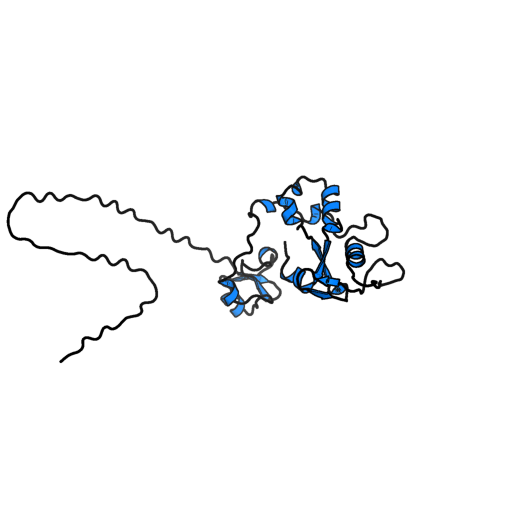A 1 202 ? 17.316 2.361 -9.982 1.00 97.38 202 TRP A C 1
ATOM 1535 O O . TRP A 1 202 ? 17.161 1.168 -10.246 1.00 97.38 202 TRP A O 1
ATOM 1545 N N . THR A 1 203 ? 18.146 2.791 -9.028 1.00 98.06 203 THR A N 1
ATOM 1546 C CA . THR A 1 203 ? 18.791 1.878 -8.080 1.00 98.06 203 THR A CA 1
ATOM 1547 C C . THR A 1 203 ? 17.740 1.135 -7.252 1.00 98.06 203 THR A C 1
ATOM 1549 O O . THR A 1 203 ? 16.649 1.661 -7.005 1.00 98.06 203 THR A O 1
ATOM 1552 N N . ASP A 1 204 ? 18.080 -0.067 -6.780 1.00 96.38 204 ASP A N 1
ATOM 1553 C CA . ASP A 1 204 ? 17.194 -0.870 -5.922 1.00 96.38 204 ASP A CA 1
ATOM 1554 C C . ASP A 1 204 ? 16.754 -0.094 -4.678 1.00 96.38 204 ASP A C 1
ATOM 1556 O O . ASP A 1 204 ? 15.571 -0.057 -4.354 1.00 96.38 204 ASP A O 1
ATOM 1560 N N . GLU A 1 205 ? 17.681 0.628 -4.049 1.00 96.56 205 GLU A N 1
ATOM 1561 C CA . GLU A 1 205 ? 17.402 1.468 -2.883 1.00 96.56 205 GLU A CA 1
ATOM 1562 C C . GLU A 1 205 ? 16.381 2.575 -3.192 1.00 96.56 205 GLU A C 1
ATOM 1564 O O . GLU A 1 205 ? 15.469 2.836 -2.409 1.00 96.56 205 GLU A O 1
ATOM 1569 N N . LYS A 1 206 ? 16.477 3.217 -4.364 1.00 98.12 206 LYS A N 1
ATOM 1570 C CA . LYS A 1 206 ? 15.516 4.252 -4.761 1.00 98.12 206 LYS A CA 1
ATOM 1571 C C . LYS A 1 206 ? 14.137 3.655 -5.047 1.00 98.12 206 LYS A C 1
ATOM 1573 O O . LYS A 1 206 ? 13.139 4.280 -4.694 1.00 98.12 206 LYS A O 1
ATOM 1578 N N . ARG A 1 207 ? 14.065 2.467 -5.656 1.00 97.88 207 ARG A N 1
ATOM 1579 C CA . ARG A 1 207 ? 12.794 1.750 -5.847 1.00 97.88 207 ARG A CA 1
ATOM 1580 C C . ARG A 1 207 ? 12.170 1.345 -4.514 1.00 97.88 207 ARG A C 1
ATOM 1582 O O . ARG A 1 207 ? 10.980 1.585 -4.331 1.00 97.88 207 ARG A O 1
ATOM 1589 N N . LEU A 1 208 ? 12.965 0.804 -3.591 1.00 97.31 208 LEU A N 1
ATOM 1590 C CA . LEU A 1 208 ? 12.518 0.441 -2.246 1.00 97.31 208 LEU A CA 1
ATOM 1591 C C . LEU A 1 208 ? 11.942 1.654 -1.509 1.00 97.31 208 LEU A C 1
ATOM 1593 O O . LEU A 1 208 ? 10.808 1.590 -1.036 1.00 97.31 208 LEU A O 1
ATOM 1597 N N . ARG A 1 209 ? 12.675 2.779 -1.491 1.00 97.56 209 ARG A N 1
ATOM 1598 C CA . ARG A 1 209 ? 12.194 4.032 -0.889 1.00 97.56 209 ARG A CA 1
ATOM 1599 C C . ARG A 1 209 ? 10.906 4.521 -1.538 1.00 97.56 209 ARG A C 1
ATOM 1601 O O . ARG A 1 209 ? 9.977 4.862 -0.830 1.00 97.56 209 ARG A O 1
ATOM 1608 N N . PHE A 1 210 ? 10.812 4.516 -2.868 1.00 97.94 210 PHE A N 1
ATOM 1609 C CA . PHE A 1 210 ? 9.595 4.936 -3.571 1.00 97.94 210 PHE A CA 1
ATOM 1610 C C . PHE A 1 210 ? 8.374 4.059 -3.246 1.00 97.94 210 PHE A C 1
ATOM 1612 O O . PHE A 1 210 ? 7.255 4.563 -3.136 1.00 97.94 210 PHE A O 1
ATOM 1619 N N . ALA A 1 211 ? 8.569 2.746 -3.109 1.00 97.56 211 ALA A N 1
ATOM 1620 C CA . ALA A 1 211 ? 7.490 1.821 -2.775 1.00 97.56 211 ALA A CA 1
ATOM 1621 C C . ALA A 1 211 ? 7.038 1.908 -1.313 1.00 97.56 211 ALA A C 1
ATOM 1623 O O . ALA A 1 211 ? 5.941 1.450 -1.005 1.00 97.56 211 ALA A O 1
ATOM 1624 N N . ASN A 1 212 ? 7.851 2.494 -0.439 1.00 97.94 212 ASN A N 1
ATOM 1625 C CA . ASN A 1 212 ? 7.576 2.626 0.989 1.00 97.94 212 ASN A CA 1
ATOM 1626 C C . ASN A 1 212 ? 7.443 4.090 1.437 1.00 97.94 212 ASN A C 1
ATOM 1628 O O . ASN A 1 212 ? 7.326 4.364 2.627 1.00 97.94 212 ASN A O 1
ATOM 1632 N N . ASP A 1 213 ? 7.443 5.037 0.494 1.00 97.75 213 ASP A N 1
ATOM 1633 C CA . ASP A 1 213 ? 7.294 6.459 0.788 1.00 97.75 213 ASP A CA 1
ATOM 1634 C C . ASP A 1 213 ? 5.882 6.725 1.337 1.00 97.75 213 ASP A C 1
ATOM 1636 O O . ASP A 1 213 ? 4.913 6.474 0.612 1.00 97.75 213 ASP A O 1
ATOM 1640 N N . PRO A 1 214 ? 5.730 7.265 2.562 1.00 96.06 214 PRO A N 1
ATOM 1641 C CA . PRO A 1 214 ? 4.424 7.518 3.164 1.00 96.06 214 PRO A CA 1
ATOM 1642 C C . PRO A 1 214 ? 3.481 8.349 2.288 1.00 96.06 214 PRO A C 1
ATOM 1644 O O . PRO A 1 214 ? 2.273 8.132 2.325 1.00 96.06 214 PRO A O 1
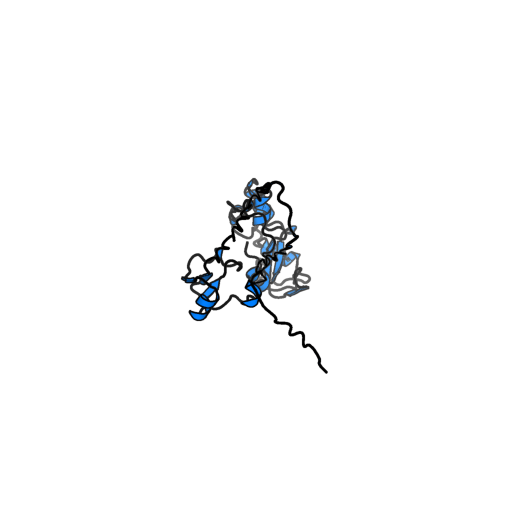ATOM 1647 N N . VAL A 1 215 ? 4.000 9.270 1.464 1.00 96.38 215 VAL A N 1
ATOM 1648 C CA . VAL A 1 215 ? 3.152 10.093 0.579 1.00 96.38 215 VAL A CA 1
ATOM 1649 C C . VAL A 1 215 ? 2.574 9.303 -0.596 1.00 96.38 215 VAL A C 1
ATOM 1651 O O . VAL A 1 215 ? 1.631 9.751 -1.248 1.00 96.38 215 VAL A O 1
ATOM 1654 N N . ASN A 1 216 ? 3.141 8.131 -0.874 1.00 96.75 216 ASN A N 1
ATOM 1655 C CA . ASN A 1 216 ? 2.696 7.220 -1.911 1.00 96.75 216 ASN A CA 1
ATOM 1656 C C . ASN A 1 216 ? 1.797 6.102 -1.358 1.00 96.75 216 ASN A C 1
ATOM 1658 O O . ASN A 1 216 ? 1.368 5.265 -2.142 1.00 96.75 216 ASN A O 1
ATOM 1662 N N . LEU A 1 217 ? 1.512 6.057 -0.051 1.00 96.00 217 LEU A N 1
ATOM 1663 C CA . LEU A 1 217 ? 0.758 4.976 0.591 1.00 96.00 217 LEU A CA 1
ATOM 1664 C C . LEU A 1 217 ? -0.620 5.447 1.061 1.00 96.00 217 LEU A C 1
ATOM 1666 O O . LEU A 1 217 ? -0.737 6.362 1.873 1.00 96.00 217 LEU A O 1
ATOM 1670 N N . LEU A 1 218 ? -1.673 4.784 0.584 1.00 94.31 218 LEU A N 1
ATOM 1671 C CA . LEU A 1 218 ? -3.059 5.109 0.913 1.00 94.31 218 LEU A CA 1
ATOM 1672 C C . LEU A 1 218 ? -3.788 3.904 1.517 1.00 94.31 218 LEU A C 1
ATOM 1674 O O . LEU A 1 218 ? -3.832 2.846 0.891 1.00 94.31 218 LEU A O 1
ATOM 1678 N N . PRO A 1 219 ? -4.417 4.040 2.696 1.00 94.06 219 PRO A N 1
ATOM 1679 C CA . PRO A 1 219 ? -5.322 3.023 3.210 1.00 94.06 219 PRO A CA 1
ATOM 1680 C C . PRO A 1 219 ? -6.615 2.986 2.392 1.00 94.06 219 PRO A C 1
ATOM 1682 O O . PRO A 1 219 ? -7.294 3.999 2.223 1.00 94.06 219 PRO A O 1
ATOM 1685 N N . VAL A 1 220 ? -6.971 1.797 1.920 1.00 93.00 220 VAL A N 1
ATOM 1686 C CA . VAL A 1 220 ? -8.152 1.537 1.089 1.00 93.00 220 VAL A CA 1
ATOM 1687 C C . VAL A 1 220 ? -8.867 0.277 1.557 1.00 93.00 220 VAL A C 1
ATOM 1689 O O . VAL A 1 220 ? -8.267 -0.575 2.207 1.00 93.00 220 VAL A O 1
ATOM 1692 N N . GLU A 1 221 ? -10.138 0.101 1.205 1.00 93.12 221 GLU A N 1
ATOM 1693 C CA . GLU A 1 221 ? -10.847 -1.147 1.473 1.00 93.12 221 GLU A CA 1
ATOM 1694 C C . GLU A 1 221 ? -10.154 -2.327 0.786 1.00 93.12 221 GLU A C 1
ATOM 1696 O O . GLU A 1 221 ? -9.984 -2.346 -0.437 1.00 93.12 221 GLU A O 1
ATOM 1701 N N . ALA A 1 222 ? -9.838 -3.371 1.553 1.00 90.50 222 ALA A N 1
ATOM 1702 C CA . ALA A 1 222 ? -9.239 -4.588 1.014 1.00 90.50 222 ALA A CA 1
ATOM 1703 C C . ALA A 1 222 ? -10.138 -5.251 -0.045 1.00 90.50 222 ALA A C 1
ATOM 1705 O O . ALA A 1 222 ? -9.654 -5.801 -1.033 1.00 90.50 222 ALA A O 1
ATOM 1706 N N . SER A 1 223 ? -11.462 -5.179 0.128 1.00 86.75 223 SER A N 1
ATOM 1707 C CA . SER A 1 223 ? -12.425 -5.705 -0.845 1.00 86.75 223 SER A CA 1
ATOM 1708 C C . SER A 1 223 ? -12.341 -4.978 -2.189 1.00 86.75 223 SER A C 1
ATOM 1710 O O . SER A 1 223 ? -12.328 -5.636 -3.228 1.00 86.75 223 SER A O 1
ATOM 1712 N N . LEU A 1 224 ? -12.231 -3.646 -2.170 1.00 84.19 224 LEU A N 1
ATOM 1713 C CA . LEU A 1 224 ? -12.117 -2.825 -3.371 1.00 84.19 224 LEU A CA 1
ATOM 1714 C C . LEU A 1 224 ? -10.768 -3.054 -4.054 1.00 84.19 224 LEU A C 1
ATOM 1716 O O . LEU A 1 224 ? -10.738 -3.402 -5.237 1.00 84.19 224 LEU A O 1
ATOM 1720 N N . ASN A 1 225 ? -9.675 -2.943 -3.296 1.00 84.62 225 ASN A N 1
ATOM 1721 C CA . ASN A 1 225 ? -8.316 -3.065 -3.817 1.00 84.62 225 ASN A CA 1
ATOM 1722 C C . ASN A 1 225 ? -8.103 -4.413 -4.518 1.00 84.62 225 ASN A C 1
ATOM 1724 O O . ASN A 1 225 ? -7.697 -4.480 -5.676 1.00 84.62 225 ASN A O 1
ATOM 1728 N N . ARG A 1 226 ? -8.517 -5.507 -3.870 1.00 81.81 226 ARG A N 1
ATOM 1729 C CA . ARG A 1 226 ? -8.358 -6.868 -4.408 1.00 81.81 226 ARG A CA 1
ATOM 1730 C C . ARG A 1 226 ? -9.322 -7.198 -5.549 1.00 81.81 226 ARG A C 1
ATOM 1732 O O . ARG A 1 226 ? -9.102 -8.186 -6.250 1.00 81.81 226 ARG A O 1
ATOM 1739 N N . SER A 1 227 ? -10.387 -6.414 -5.734 1.00 68.69 227 SER A N 1
ATOM 1740 C CA . SER A 1 227 ? -11.360 -6.604 -6.820 1.00 68.69 227 SER A CA 1
ATOM 1741 C C . SER A 1 227 ? -10.998 -5.860 -8.110 1.00 68.69 227 SER A C 1
ATOM 1743 O O . SER A 1 227 ? -11.314 -6.354 -9.191 1.00 68.69 227 SER A O 1
ATOM 1745 N N . THR A 1 228 ? -10.303 -4.722 -8.004 1.00 55.66 228 THR A N 1
ATOM 1746 C CA . THR A 1 228 ? -10.126 -3.768 -9.115 1.00 55.66 228 THR A CA 1
ATOM 1747 C C . THR A 1 228 ? -8.660 -3.530 -9.470 1.00 55.66 228 THR A C 1
ATOM 1749 O O . THR A 1 228 ? -8.330 -3.344 -10.640 1.00 55.66 228 THR A O 1
ATOM 1752 N N . ILE A 1 229 ? -7.763 -3.567 -8.485 1.00 50.44 229 ILE A N 1
ATOM 1753 C CA . ILE A 1 229 ? -6.356 -3.210 -8.652 1.00 50.44 229 ILE A CA 1
ATOM 1754 C C . ILE A 1 229 ? -5.566 -4.502 -8.617 1.00 50.44 229 ILE A C 1
ATOM 1756 O O . ILE A 1 229 ? -5.048 -4.953 -7.599 1.00 50.44 229 ILE A O 1
ATOM 1760 N N . THR A 1 230 ? -5.515 -5.165 -9.766 1.00 35.53 230 THR A N 1
ATOM 1761 C CA . THR A 1 230 ? -4.440 -6.121 -9.988 1.00 35.53 230 THR A CA 1
ATOM 1762 C C . THR A 1 230 ? -3.643 -5.730 -11.207 1.00 35.53 230 THR A C 1
ATOM 1764 O O . THR A 1 230 ? -4.036 -5.975 -12.342 1.00 35.53 230 THR A O 1
ATOM 1767 N N . ILE A 1 231 ? -2.548 -5.049 -10.895 1.00 38.00 231 ILE A N 1
ATOM 1768 C CA . ILE A 1 231 ? -1.415 -4.710 -11.748 1.00 38.00 231 ILE A CA 1
ATOM 1769 C C . ILE A 1 231 ? -0.345 -5.777 -11.593 1.00 38.00 231 ILE A C 1
ATOM 1771 O O . ILE A 1 231 ? 0.059 -6.030 -10.428 1.00 38.00 231 ILE A O 1
#

InterPro domains:
  IPR011089 GmrSD restriction endonucleases, C-terminal domain [PF07510] (158-227)

pLDDT: mean 77.8, std 22.41, range [35.53, 98.56]

Solvent-accessible surface area (backbone atoms only — not comparable to full-atom values): 14805 Å² total; per-residue (Å²): 142,76,88,84,83,84,80,82,78,89,78,83,79,80,92,74,86,78,82,85,83,86,87,82,91,80,86,89,75,99,71,77,90,75,77,74,76,73,79,70,76,76,73,75,75,73,76,74,74,74,77,77,76,74,59,62,15,36,25,33,90,87,36,36,41,26,43,74,87,38,84,55,33,87,73,55,79,63,59,52,81,26,77,38,68,65,60,33,40,76,74,69,28,40,67,54,91,96,60,51,80,79,52,66,82,65,64,73,69,73,83,67,73,66,81,74,51,55,81,79,68,56,74,66,57,33,44,97,68,68,48,47,91,83,70,76,64,40,27,37,59,38,47,40,54,60,74,58,28,82,43,83,64,40,50,77,49,92,81,57,38,43,66,44,34,40,36,34,63,24,88,86,77,67,47,79,47,46,51,46,86,54,44,36,76,42,55,77,67,43,71,69,63,42,32,56,70,55,51,71,76,46,54,57,69,56,31,30,48,60,72,46,33,66,94,32,49,40,68,34,50,35,70,57,45,75,72,72,64,68,129

Radius of gyration: 31.42 Å; Cα contacts (8 Å, |Δi|>4): 264; chains: 1; bounding box: 81×37×111 Å

Foldseek 3Di:
DDDDDDDDDDDPDDDDDDDDDDDDDDDDDDDDPPPPPPPPVPPVPPPPVPPPQQDWWWQAPVQETHGPLAPCRVVRPDGDTDSDSVRSVVVVGDYDPPDDPVVVVVSPPPPPDPPVLLPPDDPCLLPDDFDPPVPLLATLLLVLCCVQFPAHFDAPDPSSNHTAFGWHQAPVPRDTDTGSVQKDKAFQQDLSNVSSVCVVVDDSVVSNCNVSPSVRIGIHGPVVCVRPDDD

Secondary structure (DSSP, 8-state):
------------S-----------------------------------------PPEEEETTSBEE-TTSTTTTT--SEEEESSHHHHHHTT-BPPTT--GGGGSS--------TTTTTT--GGGG-SSS--TTSSS--HHHHHHHHH-SS--EESSTT--SEEEEEEE-TTT--EEEEGGGEEEEESS-HHHHHTTTGGGS-HHHHHHHHH-GGGEEEEEHHHHHHH---

Sequence (231 aa):
MDGYELRKRSESGALLCLTTYYVAELNGSMKHVVVYFHLTVFVAFLCVSGTATAGIVKQSTSGLCHPQASGWYDRTQNYTPFDTIEACLDAGGRLPKGISINSLGEAKKPAHAPSGTLSNYRRSAFGHGWDDANGDCRDSRAEALVASSTTQVRFASDRSCRVVTGRWISSFTGNVIQNASDIDIDHLVPLAWSWGRGASEWTDEKRLRFANDPVNLLPVEASLNRSTITI

Mean predicted aligned error: 18.49 Å